Protein AF-A0A2G5IFD0-F1 (afdb_monomer)

Structure (mmCIF, N/CA/C/O backbone):
data_AF-A0A2G5IFD0-F1
#
_entry.id   AF-A0A2G5IFD0-F1
#
loop_
_atom_site.group_PDB
_atom_site.id
_atom_site.type_symbol
_atom_site.label_atom_id
_atom_site.label_alt_id
_atom_site.label_comp_id
_atom_site.label_asym_id
_atom_site.label_entity_id
_atom_site.label_seq_id
_atom_site.pdbx_PDB_ins_code
_atom_site.Cartn_x
_atom_site.Cartn_y
_atom_site.Cartn_z
_atom_site.occupancy
_atom_site.B_iso_or_equiv
_atom_site.auth_seq_id
_atom_site.auth_comp_id
_atom_site.auth_asym_id
_atom_site.auth_atom_id
_atom_site.pdbx_PDB_model_num
ATOM 1 N N . MET A 1 1 ? 52.307 31.945 -34.737 1.00 44.75 1 MET A N 1
ATOM 2 C CA . MET A 1 1 ? 51.575 32.595 -33.633 1.00 44.75 1 MET A CA 1
ATOM 3 C C . MET A 1 1 ? 50.600 31.569 -33.098 1.00 44.75 1 MET A C 1
ATOM 5 O O . MET A 1 1 ? 49.474 31.488 -33.565 1.00 44.75 1 MET A O 1
ATOM 9 N N . GLY A 1 2 ? 51.110 30.696 -32.242 1.00 47.62 2 GLY A N 1
ATOM 10 C CA . GLY A 1 2 ? 50.348 29.726 -31.471 1.00 47.62 2 GLY A CA 1
ATOM 11 C C . GLY A 1 2 ? 51.017 29.734 -30.109 1.00 47.62 2 GLY A C 1
ATOM 12 O O . GLY A 1 2 ? 52.200 29.414 -30.037 1.00 47.62 2 GLY A O 1
ATOM 13 N N . ASP A 1 3 ? 50.312 30.253 -29.111 1.00 52.91 3 ASP A N 1
ATOM 14 C CA . ASP A 1 3 ? 50.765 30.248 -27.726 1.00 52.91 3 ASP A CA 1
ATOM 15 C C . ASP A 1 3 ? 50.363 28.906 -27.113 1.00 52.91 3 ASP A C 1
ATOM 17 O O . ASP A 1 3 ? 49.179 28.638 -26.899 1.00 52.91 3 ASP A O 1
ATOM 21 N N . ASP A 1 4 ? 51.369 28.068 -26.875 1.00 53.59 4 ASP A N 1
ATOM 22 C CA . ASP A 1 4 ? 51.310 26.922 -25.974 1.00 53.59 4 ASP A CA 1
ATOM 23 C C . ASP A 1 4 ? 51.312 27.450 -24.532 1.00 53.59 4 ASP A C 1
ATOM 25 O O . ASP A 1 4 ? 52.32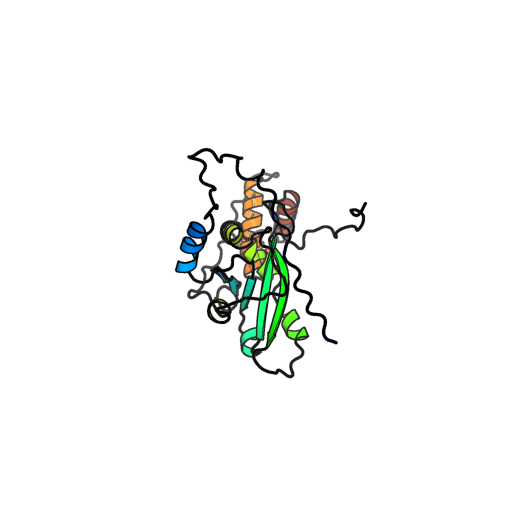0 27.967 -24.048 1.00 53.59 4 ASP A O 1
ATOM 29 N N . ASN A 1 5 ? 50.177 27.331 -23.842 1.00 54.72 5 ASN A N 1
ATOM 30 C CA . ASN A 1 5 ? 50.082 27.574 -22.404 1.00 54.72 5 ASN A CA 1
ATOM 31 C C . ASN A 1 5 ? 50.263 26.241 -21.660 1.00 54.72 5 ASN A C 1
ATOM 33 O O . ASN A 1 5 ? 49.296 25.552 -21.338 1.00 54.72 5 ASN A O 1
ATOM 37 N N . ASP A 1 6 ? 51.523 25.890 -21.398 1.00 57.84 6 ASP A N 1
ATOM 38 C CA . ASP A 1 6 ? 51.925 24.856 -20.438 1.00 57.84 6 ASP A CA 1
ATOM 39 C C . ASP A 1 6 ? 51.808 25.426 -19.011 1.00 57.84 6 ASP A C 1
ATOM 41 O O . ASP A 1 6 ? 52.764 25.943 -18.423 1.00 57.84 6 ASP A O 1
ATOM 45 N N . GLU A 1 7 ? 50.605 25.371 -18.436 1.00 55.78 7 GLU A N 1
ATOM 46 C CA . GLU A 1 7 ? 50.385 25.727 -17.033 1.00 55.78 7 GLU A CA 1
ATOM 47 C C . GLU A 1 7 ? 50.811 24.559 -16.128 1.00 55.78 7 GLU A C 1
ATOM 49 O O . GLU A 1 7 ? 50.073 23.610 -15.859 1.00 55.78 7 GLU A O 1
ATOM 54 N N . LYS A 1 8 ? 52.063 24.620 -15.669 1.00 59.94 8 LYS A N 1
ATOM 55 C CA . LYS A 1 8 ? 52.617 23.711 -14.662 1.00 59.94 8 LYS A CA 1
ATOM 56 C C . LYS A 1 8 ? 51.876 23.917 -13.326 1.00 59.94 8 LYS A C 1
ATOM 58 O O . LYS A 1 8 ? 51.871 25.044 -12.827 1.00 59.94 8 LYS A O 1
ATOM 63 N N . PRO A 1 9 ? 51.290 22.873 -12.708 1.00 57.44 9 PRO A N 1
ATOM 64 C CA . PRO A 1 9 ? 50.582 23.026 -11.441 1.00 57.44 9 PRO A CA 1
ATOM 65 C C . PRO A 1 9 ? 51.540 23.479 -10.323 1.00 57.44 9 PRO A C 1
ATOM 67 O O . PRO A 1 9 ? 52.720 23.103 -10.333 1.00 57.44 9 PRO A O 1
ATOM 70 N N . PRO A 1 10 ? 51.060 24.287 -9.359 1.00 52.31 10 PRO A N 1
ATOM 71 C CA . PRO A 1 10 ? 51.890 24.798 -8.279 1.00 52.31 10 PRO A CA 1
ATOM 72 C C . PRO A 1 10 ? 52.394 23.654 -7.395 1.00 52.31 10 PRO A C 1
ATOM 74 O O . PRO A 1 10 ? 51.651 22.739 -7.040 1.00 52.31 10 PRO A O 1
ATOM 77 N N . ALA A 1 11 ? 53.677 23.722 -7.043 1.00 56.59 11 ALA A N 1
ATOM 78 C CA . ALA A 1 11 ? 54.302 22.795 -6.114 1.00 56.59 11 ALA A CA 1
ATOM 79 C C . ALA A 1 11 ? 53.631 22.902 -4.737 1.00 56.59 11 ALA A C 1
ATOM 81 O O . ALA A 1 11 ? 53.513 23.992 -4.175 1.00 56.59 11 ALA A O 1
ATOM 82 N N . ILE A 1 12 ? 53.198 21.758 -4.212 1.00 49.28 12 ILE A N 1
ATOM 83 C CA . ILE A 1 12 ? 52.672 21.627 -2.854 1.00 49.28 12 ILE A CA 1
ATOM 84 C C . ILE A 1 12 ? 53.824 21.935 -1.876 1.00 49.28 12 ILE A C 1
ATOM 86 O O . ILE A 1 12 ? 54.911 21.378 -2.044 1.00 49.28 12 ILE A O 1
ATOM 90 N N . PRO A 1 13 ? 53.639 22.827 -0.887 1.00 46.25 13 PRO A N 1
ATOM 91 C CA . PRO A 1 13 ? 54.675 23.125 0.096 1.00 46.25 13 PRO A CA 1
ATOM 92 C C . PRO A 1 13 ? 54.990 21.887 0.949 1.00 46.25 13 PRO A C 1
ATOM 94 O O . PRO A 1 13 ? 54.091 21.251 1.495 1.00 46.25 13 PRO A O 1
ATOM 97 N N . ALA A 1 14 ? 56.282 21.580 1.083 1.00 50.50 14 ALA A N 1
ATOM 98 C CA . ALA A 1 14 ? 56.842 20.403 1.758 1.00 50.50 14 ALA A CA 1
ATOM 99 C C . ALA A 1 14 ? 56.689 20.389 3.300 1.00 50.50 14 ALA A C 1
ATOM 101 O O . ALA A 1 14 ? 57.393 19.657 3.982 1.00 50.50 14 ALA A O 1
ATOM 102 N N . GLU A 1 15 ? 55.778 21.184 3.868 1.00 46.56 15 GLU A N 1
ATOM 103 C CA . GLU A 1 15 ? 55.558 21.290 5.324 1.00 46.56 15 GLU A CA 1
ATOM 104 C C . GLU A 1 15 ? 54.225 20.667 5.788 1.00 46.56 15 GLU A C 1
ATOM 106 O O . GLU A 1 15 ? 53.788 20.882 6.915 1.00 46.56 15 GLU A O 1
ATOM 111 N N . LEU A 1 16 ? 53.577 19.861 4.939 1.00 42.56 16 LEU A N 1
ATOM 112 C CA . LEU A 1 16 ? 52.370 19.087 5.279 1.00 42.56 16 LEU A CA 1
ATOM 113 C C . LEU A 1 16 ? 52.606 17.564 5.338 1.00 42.56 16 LEU A C 1
ATOM 115 O O . LEU A 1 16 ? 51.645 16.811 5.471 1.00 42.56 16 LEU A O 1
ATOM 119 N N . GLU A 1 17 ? 53.863 17.106 5.275 1.00 42.84 17 GLU A N 1
ATOM 120 C CA . GLU A 1 17 ? 54.221 15.674 5.306 1.00 42.84 17 GLU A CA 1
ATOM 121 C C . GLU A 1 17 ? 54.422 15.084 6.717 1.00 42.84 17 GLU A C 1
ATOM 123 O O . GLU A 1 17 ? 54.507 13.868 6.844 1.00 42.84 17 GLU A O 1
ATOM 128 N N . ASP A 1 18 ? 54.401 15.893 7.784 1.00 43.03 18 ASP A N 1
ATOM 129 C CA . ASP A 1 18 ? 54.743 15.439 9.149 1.00 43.03 18 ASP A CA 1
ATOM 130 C C . ASP A 1 18 ? 53.569 15.389 10.147 1.00 43.03 18 ASP A C 1
ATOM 132 O O . ASP A 1 18 ? 53.758 15.333 11.365 1.00 43.03 18 ASP A O 1
ATOM 136 N N . LEU A 1 19 ? 52.323 15.325 9.665 1.00 40.84 19 LEU A N 1
ATOM 137 C CA . LEU A 1 19 ? 51.226 14.828 10.502 1.00 40.84 19 LEU A CA 1
ATOM 138 C C . LEU A 1 19 ? 51.244 13.300 10.480 1.00 40.84 19 LEU A C 1
ATOM 140 O O . LEU A 1 19 ? 50.523 12.655 9.721 1.00 40.84 19 LEU A O 1
ATOM 144 N N . ALA A 1 20 ? 52.097 12.737 11.337 1.00 40.78 20 ALA A N 1
ATOM 145 C CA . ALA A 1 20 ? 52.144 11.315 11.629 1.00 40.78 20 ALA A CA 1
ATOM 146 C C . ALA A 1 20 ? 50.743 10.810 12.011 1.00 40.78 20 ALA A C 1
ATOM 148 O O . ALA A 1 20 ? 50.233 11.070 13.105 1.00 40.78 20 ALA A O 1
ATOM 149 N N . VAL A 1 21 ? 50.121 10.075 11.090 1.00 46.19 21 VAL A N 1
ATOM 150 C CA . VAL A 1 21 ? 48.988 9.206 11.400 1.00 46.19 21 VAL A CA 1
ATOM 151 C C . VAL A 1 21 ? 49.533 8.133 12.344 1.00 46.19 21 VAL A C 1
ATOM 153 O O . VAL A 1 21 ? 50.515 7.478 11.989 1.00 46.19 21 VAL A O 1
ATOM 156 N N . PRO A 1 22 ? 48.974 7.958 13.552 1.00 39.53 22 PRO A N 1
ATOM 157 C CA . PRO A 1 22 ? 49.479 6.952 14.472 1.00 39.53 22 PRO A CA 1
ATOM 158 C C . PRO A 1 22 ? 49.392 5.568 13.818 1.00 39.53 22 PRO A C 1
ATOM 160 O O . PRO A 1 22 ? 48.329 5.173 13.332 1.00 39.53 22 PRO A O 1
ATOM 163 N N . GLU A 1 23 ? 50.509 4.833 1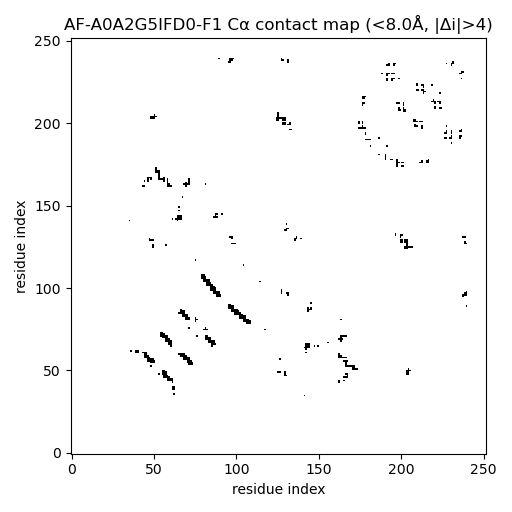3.796 1.00 41.50 23 GLU A N 1
ATOM 164 C CA . GLU A 1 23 ? 50.525 3.426 13.387 1.00 41.50 23 GLU A CA 1
ATOM 165 C C . GLU A 1 23 ? 49.512 2.657 14.249 1.00 41.50 23 GLU A C 1
ATOM 167 O O . GLU A 1 23 ? 49.630 2.593 15.473 1.00 41.50 23 GLU A O 1
ATOM 172 N N . GLY A 1 24 ? 48.467 2.136 13.602 1.00 39.91 24 GLY A N 1
ATOM 173 C CA . GLY A 1 24 ? 47.303 1.522 14.251 1.00 39.91 24 GLY A CA 1
ATOM 174 C C . GLY A 1 24 ? 45.971 2.227 13.974 1.00 39.91 24 GLY A C 1
ATOM 175 O O . GLY A 1 24 ? 44.923 1.689 14.323 1.00 39.91 24 GLY A O 1
ATOM 176 N N . PHE A 1 25 ? 45.978 3.389 13.316 1.00 33.94 25 PHE A N 1
ATOM 177 C CA . PHE A 1 25 ? 44.760 4.012 12.801 1.00 33.94 25 PHE A CA 1
ATOM 178 C C . PHE A 1 25 ? 44.486 3.509 11.380 1.00 33.94 25 PHE A C 1
ATOM 180 O O . PHE A 1 25 ? 44.894 4.114 10.388 1.00 33.94 25 PHE A O 1
ATOM 187 N N . GLU A 1 26 ? 43.797 2.370 11.270 1.00 33.34 26 GLU A N 1
ATOM 188 C CA . GLU A 1 26 ? 43.142 2.021 10.014 1.00 33.34 26 GLU A CA 1
ATOM 189 C C . GLU A 1 26 ? 42.146 3.139 9.689 1.00 33.34 26 GLU A C 1
ATOM 191 O O . GLU A 1 26 ? 41.162 3.349 10.403 1.00 33.34 26 GLU A O 1
ATOM 196 N N . LEU A 1 27 ? 42.392 3.867 8.596 1.00 36.75 27 LEU A N 1
ATOM 197 C CA . LEU A 1 27 ? 41.333 4.563 7.877 1.00 36.75 27 LEU A CA 1
ATOM 198 C C . LEU A 1 27 ? 40.376 3.469 7.408 1.00 36.75 27 LEU A C 1
ATOM 200 O O . LEU A 1 27 ? 40.520 2.903 6.325 1.00 36.75 27 LEU A O 1
ATOM 204 N N . GLY A 1 28 ? 39.437 3.124 8.286 1.00 33.03 28 GLY A N 1
ATOM 205 C CA . GLY A 1 28 ? 38.313 2.272 7.981 1.00 33.03 28 GLY A CA 1
ATOM 206 C C . GLY A 1 28 ? 37.502 2.976 6.911 1.00 33.03 28 GLY A C 1
ATOM 207 O O . GLY A 1 28 ? 36.563 3.712 7.208 1.00 33.03 28 GLY A O 1
ATOM 208 N N . VAL A 1 29 ? 37.875 2.752 5.652 1.00 34.44 29 VAL A N 1
ATOM 209 C CA . VAL A 1 29 ? 36.935 2.749 4.544 1.00 34.44 29 VAL A CA 1
ATOM 210 C C . VAL A 1 29 ? 35.857 1.779 4.996 1.00 34.44 29 VAL A C 1
ATOM 212 O O . VAL A 1 29 ? 36.050 0.565 4.964 1.00 34.44 29 VAL A O 1
ATOM 215 N N . TYR A 1 30 ? 34.778 2.323 5.555 1.00 32.88 30 TYR A N 1
ATOM 216 C CA . TYR A 1 30 ? 33.633 1.564 6.023 1.00 32.88 30 TYR A CA 1
ATOM 217 C C . TYR A 1 30 ? 33.066 0.819 4.807 1.00 32.88 30 TYR A C 1
ATOM 219 O O . TYR A 1 30 ? 32.220 1.332 4.078 1.00 32.88 30 TYR A O 1
ATOM 227 N N . ARG A 1 31 ? 33.542 -0.408 4.575 1.00 38.44 31 ARG A N 1
ATOM 228 C CA . ARG A 1 31 ? 32.912 -1.420 3.720 1.00 38.44 31 ARG A CA 1
ATOM 229 C C . ARG A 1 31 ? 31.650 -1.920 4.430 1.00 38.44 31 ARG A C 1
ATOM 231 O O . ARG A 1 31 ? 31.546 -3.079 4.810 1.00 38.44 31 ARG A O 1
ATOM 238 N N . ALA A 1 32 ? 30.700 -1.019 4.678 1.00 38.84 32 ALA A N 1
ATOM 239 C CA . ALA A 1 32 ? 29.350 -1.389 5.105 1.00 38.84 32 ALA A CA 1
ATOM 240 C C . ALA A 1 32 ? 28.516 -1.934 3.929 1.00 38.84 32 ALA A C 1
ATOM 242 O O . ALA A 1 32 ? 27.487 -2.565 4.151 1.00 38.84 32 ALA A O 1
ATOM 243 N N . THR A 1 33 ? 28.980 -1.739 2.691 1.00 46.47 33 THR A N 1
ATOM 244 C CA . THR A 1 33 ? 28.337 -2.226 1.465 1.00 46.47 33 THR A CA 1
ATOM 245 C C . THR A 1 33 ? 28.586 -3.719 1.237 1.00 46.47 33 THR A C 1
ATOM 247 O O . THR A 1 33 ? 27.645 -4.443 0.942 1.00 46.47 33 THR A O 1
ATOM 250 N N . ASP A 1 34 ? 29.784 -4.243 1.534 1.00 46.47 34 ASP A N 1
ATOM 251 C CA . ASP A 1 34 ? 30.143 -5.644 1.229 1.00 46.47 34 ASP A CA 1
ATOM 252 C C . ASP A 1 34 ? 29.233 -6.696 1.914 1.00 46.47 34 ASP A C 1
ATOM 254 O O . ASP A 1 34 ? 29.074 -7.805 1.406 1.00 46.47 34 ASP A O 1
ATOM 258 N N . SER A 1 35 ? 28.603 -6.364 3.049 1.00 55.12 35 SER A N 1
ATOM 259 C CA . SER A 1 35 ? 27.696 -7.267 3.785 1.00 55.12 35 SER A CA 1
ATOM 260 C C . SER A 1 35 ? 26.245 -7.214 3.283 1.00 55.12 35 SER A C 1
ATOM 262 O O . SER A 1 35 ? 25.583 -8.249 3.157 1.00 55.12 35 SER A O 1
ATOM 264 N N . ILE A 1 36 ? 25.742 -6.015 2.968 1.00 52.31 36 ILE A N 1
ATOM 265 C CA . ILE A 1 36 ? 24.368 -5.814 2.482 1.00 52.31 36 ILE A CA 1
ATOM 266 C C . ILE A 1 36 ? 24.269 -6.237 1.010 1.00 52.31 36 ILE A C 1
ATOM 268 O O . ILE A 1 36 ? 23.331 -6.953 0.645 1.00 52.31 36 ILE A O 1
ATOM 272 N N . ASP A 1 37 ? 25.279 -5.901 0.206 1.00 54.56 37 ASP A N 1
ATOM 273 C CA . ASP A 1 37 ? 25.377 -6.274 -1.206 1.00 54.56 37 ASP A CA 1
ATOM 274 C C . ASP A 1 37 ? 25.400 -7.800 -1.352 1.00 54.56 37 ASP A C 1
ATOM 276 O O . ASP A 1 37 ? 24.645 -8.359 -2.144 1.00 54.56 37 ASP A O 1
ATOM 280 N N . ALA A 1 38 ? 26.175 -8.510 -0.521 1.00 56.31 38 ALA A N 1
ATOM 281 C CA . ALA A 1 38 ? 26.236 -9.973 -0.550 1.00 56.31 38 ALA A CA 1
ATOM 282 C C . ALA A 1 38 ? 24.920 -10.644 -0.110 1.00 56.31 38 ALA A C 1
ATOM 284 O O . ALA A 1 38 ? 24.508 -11.650 -0.697 1.00 56.31 38 ALA A O 1
ATOM 285 N N . LYS A 1 39 ? 24.233 -10.088 0.901 1.00 65.56 39 LYS A N 1
ATOM 286 C CA . LYS A 1 39 ? 22.950 -10.608 1.410 1.00 65.56 39 LYS A CA 1
ATOM 287 C C . LYS A 1 39 ? 21.851 -10.573 0.346 1.00 65.56 39 LYS A C 1
ATOM 289 O O . LYS A 1 39 ? 21.014 -11.479 0.320 1.00 65.56 39 LYS A O 1
ATOM 294 N N . TRP A 1 40 ? 21.839 -9.546 -0.505 1.00 64.62 40 TRP A N 1
ATOM 295 C CA . TRP A 1 40 ? 20.762 -9.320 -1.473 1.00 64.62 40 TRP A CA 1
ATOM 296 C C . TRP A 1 40 ? 21.120 -9.695 -2.911 1.00 64.62 40 TRP A C 1
ATOM 298 O O . TRP A 1 40 ? 20.243 -10.188 -3.619 1.00 64.62 40 TRP A O 1
ATOM 308 N N . ALA A 1 41 ? 22.388 -9.603 -3.326 1.00 58.25 41 ALA A N 1
ATOM 309 C CA . ALA A 1 41 ? 22.817 -10.016 -4.667 1.00 58.25 41 ALA A CA 1
ATOM 310 C C . ALA A 1 41 ? 22.500 -11.494 -4.965 1.00 58.25 41 ALA A C 1
ATOM 312 O O . ALA A 1 41 ? 22.186 -11.839 -6.101 1.00 58.25 41 ALA A O 1
ATOM 313 N N . ALA A 1 42 ? 22.511 -12.360 -3.944 1.00 61.03 42 ALA A N 1
ATOM 314 C CA . ALA A 1 42 ? 22.145 -13.772 -4.075 1.00 61.03 42 ALA A CA 1
ATOM 315 C C . ALA A 1 42 ? 20.625 -14.038 -4.095 1.00 61.03 42 ALA A C 1
ATOM 317 O O . ALA A 1 42 ? 20.205 -15.146 -4.422 1.00 61.03 42 ALA A O 1
ATOM 318 N N . ARG A 1 43 ? 19.791 -13.060 -3.713 1.00 66.69 43 ARG A N 1
ATOM 319 C CA . ARG A 1 43 ? 18.340 -13.238 -3.502 1.00 66.69 43 ARG A CA 1
ATOM 320 C C . ARG A 1 43 ? 17.477 -12.796 -4.681 1.00 66.69 43 ARG A C 1
ATOM 322 O O . ARG A 1 43 ? 16.266 -12.991 -4.635 1.00 66.69 43 ARG A O 1
ATOM 329 N N . GLY A 1 44 ? 18.089 -12.249 -5.728 1.00 77.06 44 GLY A N 1
ATOM 330 C CA . GLY A 1 44 ? 17.358 -11.704 -6.863 1.00 77.06 44 GLY A CA 1
ATOM 331 C C . GLY A 1 44 ? 16.591 -10.420 -6.507 1.00 77.06 44 GLY A C 1
ATOM 332 O O . GLY A 1 44 ? 16.865 -9.783 -5.482 1.00 77.06 44 GLY A O 1
ATOM 333 N N . PRO A 1 45 ? 15.664 -9.996 -7.376 1.00 85.25 45 PRO A N 1
ATOM 334 C CA . PRO A 1 45 ? 14.871 -8.795 -7.161 1.00 85.25 45 PRO A CA 1
ATOM 335 C C . PRO A 1 45 ? 13.857 -8.991 -6.036 1.00 85.25 45 PRO A C 1
ATOM 337 O O . PRO A 1 45 ? 13.309 -10.078 -5.839 1.00 85.25 45 PRO A O 1
ATOM 340 N N . TYR A 1 46 ? 13.581 -7.915 -5.303 1.00 91.25 46 TYR A N 1
ATOM 341 C CA . TYR A 1 46 ? 12.562 -7.930 -4.262 1.00 91.25 46 TYR A CA 1
ATOM 342 C C . TYR A 1 46 ? 11.205 -7.580 -4.873 1.00 91.25 46 TYR A C 1
ATOM 344 O O . TYR A 1 46 ? 10.959 -6.434 -5.249 1.00 91.25 46 TYR A O 1
ATOM 352 N N . VAL A 1 47 ? 10.333 -8.581 -4.990 1.00 93.62 47 VAL A N 1
ATOM 353 C CA . VAL A 1 47 ? 9.026 -8.444 -5.640 1.00 93.62 47 VAL A CA 1
ATOM 354 C C . VAL A 1 47 ? 7.926 -8.312 -4.595 1.00 93.62 47 VAL A C 1
ATOM 356 O O . VAL A 1 47 ? 7.760 -9.161 -3.719 1.00 93.62 47 VAL A O 1
ATOM 359 N N . ILE A 1 48 ? 7.146 -7.246 -4.721 1.00 94.56 48 ILE A N 1
ATOM 360 C CA . ILE A 1 48 ? 5.987 -6.950 -3.897 1.00 94.56 48 ILE A CA 1
ATOM 361 C C . ILE A 1 48 ? 4.719 -7.148 -4.731 1.00 94.56 48 ILE A C 1
ATOM 363 O O . ILE A 1 48 ? 4.476 -6.394 -5.669 1.00 94.56 48 ILE A O 1
ATOM 367 N N . PRO A 1 49 ? 3.869 -8.117 -4.396 1.00 94.75 49 PRO A N 1
ATOM 368 C CA . PRO A 1 49 ? 2.608 -8.313 -5.094 1.00 94.75 49 PRO A CA 1
ATOM 369 C C . PRO A 1 49 ? 1.551 -7.271 -4.719 1.00 94.75 49 PRO A C 1
ATOM 371 O O . PRO A 1 49 ? 1.457 -6.856 -3.558 1.00 94.75 49 PRO A O 1
ATOM 374 N N . LEU A 1 50 ? 0.725 -6.920 -5.706 1.00 95.38 50 LEU A N 1
ATOM 375 C CA . LEU A 1 50 ? -0.432 -6.018 -5.601 1.00 95.38 50 LEU A CA 1
ATOM 376 C C . LEU A 1 50 ? -1.769 -6.716 -5.915 1.00 95.38 50 LEU A C 1
ATOM 378 O O . LEU A 1 50 ? -2.829 -6.092 -5.928 1.00 95.38 50 LEU A O 1
ATOM 382 N N . SER A 1 51 ? -1.714 -8.017 -6.192 1.00 93.94 51 SER A N 1
ATOM 383 C CA . SER A 1 51 ? -2.847 -8.877 -6.538 1.00 93.94 51 SER A CA 1
ATOM 384 C C . SER A 1 51 ? -2.592 -10.290 -6.010 1.00 93.94 51 SER A C 1
ATOM 386 O O . SER A 1 51 ? -1.441 -10.719 -5.904 1.00 93.94 51 SER A O 1
ATOM 388 N N . LEU A 1 52 ? -3.658 -11.017 -5.665 1.00 92.06 52 LEU A N 1
ATOM 389 C CA . LEU A 1 52 ? -3.552 -12.385 -5.133 1.00 92.06 52 LEU A CA 1
ATOM 390 C C . LEU A 1 52 ? -3.073 -13.395 -6.185 1.00 92.06 52 LEU A C 1
ATOM 392 O O . LEU A 1 52 ? -2.376 -14.354 -5.858 1.00 92.06 52 LEU A O 1
ATOM 396 N N . ASP A 1 53 ? -3.415 -13.161 -7.452 1.00 92.25 53 ASP A N 1
ATOM 397 C CA . ASP A 1 53 ? -3.012 -14.003 -8.580 1.00 92.25 53 ASP A CA 1
ATOM 398 C C . ASP A 1 53 ? -1.593 -13.700 -9.093 1.00 92.25 53 ASP A C 1
ATOM 400 O O . ASP A 1 53 ? -1.130 -14.349 -10.032 1.00 92.25 53 ASP A O 1
ATOM 404 N N . GLY A 1 54 ? -0.907 -12.724 -8.486 1.00 91.38 54 GLY A N 1
ATOM 405 C CA . GLY A 1 54 ? 0.454 -12.327 -8.837 1.00 91.38 54 GLY A CA 1
ATOM 406 C C . GLY A 1 54 ? 0.578 -11.656 -10.205 1.00 91.38 54 GLY A C 1
ATOM 407 O O . GLY A 1 54 ? 1.698 -11.479 -10.690 1.00 91.38 54 GLY A O 1
ATOM 408 N N . ARG A 1 55 ? -0.535 -11.279 -10.852 1.00 93.44 55 ARG A N 1
ATOM 409 C CA . ARG A 1 55 ? -0.490 -10.621 -12.168 1.00 93.44 55 ARG A CA 1
ATOM 410 C C . ARG A 1 55 ? -0.059 -9.169 -12.116 1.00 93.44 55 ARG A C 1
ATOM 412 O O . ARG A 1 55 ? 0.295 -8.586 -13.135 1.00 93.44 55 ARG A O 1
ATOM 419 N N . GLU A 1 56 ? -0.094 -8.610 -10.923 1.00 95.38 56 GLU A N 1
ATOM 420 C CA . GLU A 1 56 ? 0.274 -7.241 -10.653 1.00 95.38 56 GLU A CA 1
ATOM 421 C C . GLU A 1 56 ? 1.271 -7.180 -9.503 1.00 95.38 56 GLU A C 1
ATOM 423 O O . GLU A 1 56 ? 1.027 -7.732 -8.420 1.00 95.38 56 GLU A O 1
ATOM 428 N N . SER A 1 57 ? 2.396 -6.511 -9.735 1.00 95.88 57 SER A N 1
ATOM 429 C CA . SER A 1 57 ? 3.499 -6.441 -8.782 1.00 95.88 57 SER A CA 1
ATOM 430 C C . SER A 1 57 ? 4.322 -5.164 -8.930 1.00 95.88 57 SER A C 1
ATOM 432 O O . SER A 1 57 ? 4.257 -4.446 -9.928 1.00 95.88 57 SER A O 1
ATOM 434 N N . VAL A 1 58 ? 5.118 -4.893 -7.899 1.00 95.88 58 VAL A N 1
ATOM 435 C CA . VAL A 1 58 ? 6.199 -3.914 -7.890 1.00 95.88 58 VAL A CA 1
ATOM 436 C C . VAL A 1 58 ? 7.499 -4.655 -7.623 1.00 95.88 58 VAL A C 1
ATOM 438 O O . VAL A 1 58 ? 7.649 -5.266 -6.569 1.00 95.88 58 VAL A O 1
ATOM 441 N N . SER A 1 59 ? 8.440 -4.611 -8.555 1.00 94.06 59 SER A N 1
ATOM 442 C CA . SER A 1 59 ? 9.739 -5.275 -8.437 1.00 94.06 59 SER A CA 1
ATOM 443 C C . SER A 1 59 ? 10.849 -4.246 -8.252 1.00 94.06 59 SER A C 1
ATOM 445 O O . SER A 1 59 ? 10.999 -3.351 -9.086 1.00 94.06 59 SER A O 1
ATOM 447 N N . PHE A 1 60 ? 11.598 -4.353 -7.154 1.00 91.69 60 PHE A N 1
ATOM 448 C CA . PHE A 1 60 ? 12.670 -3.429 -6.781 1.00 91.69 60 PHE A CA 1
ATOM 449 C C . PHE A 1 60 ? 14.027 -3.860 -7.334 1.00 91.69 60 PHE A C 1
ATOM 451 O O . PHE A 1 60 ? 14.384 -5.041 -7.298 1.00 91.69 60 PHE A O 1
ATOM 458 N N . GLU A 1 61 ? 14.809 -2.868 -7.757 1.00 86.25 61 GLU A N 1
ATOM 459 C CA . GLU A 1 61 ? 16.217 -3.036 -8.102 1.00 86.25 61 GLU A CA 1
ATOM 460 C C . GLU A 1 61 ? 17.060 -3.132 -6.822 1.00 86.25 61 GLU A C 1
ATOM 462 O O . GLU A 1 61 ? 17.239 -2.153 -6.094 1.00 86.25 61 GLU A O 1
ATOM 467 N N . THR A 1 62 ? 17.573 -4.327 -6.531 1.00 82.06 62 THR A N 1
ATOM 468 C CA . THR A 1 62 ? 18.244 -4.631 -5.258 1.00 82.06 62 THR A CA 1
ATOM 469 C C . THR A 1 62 ? 19.755 -4.414 -5.277 1.00 82.06 62 THR A C 1
ATOM 471 O O . THR A 1 62 ? 20.352 -4.383 -4.206 1.00 82.06 62 THR A O 1
ATOM 474 N N . ARG A 1 63 ? 20.394 -4.244 -6.444 1.00 75.94 63 ARG A N 1
ATOM 475 C CA . ARG A 1 63 ? 21.862 -4.114 -6.552 1.00 75.94 63 ARG A CA 1
ATOM 476 C C . ARG A 1 63 ? 22.345 -2.678 -6.372 1.00 75.94 63 ARG A C 1
ATOM 478 O O . ARG A 1 63 ? 23.494 -2.467 -6.009 1.00 75.94 63 ARG A O 1
ATOM 485 N N . GLN A 1 64 ? 21.495 -1.692 -6.666 1.00 73.69 64 GLN A N 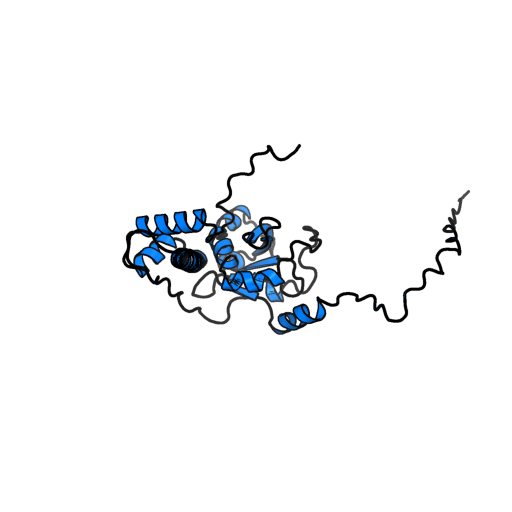1
ATOM 486 C CA . GLN A 1 64 ? 21.876 -0.272 -6.645 1.00 73.69 64 GLN A CA 1
ATOM 487 C C . GLN A 1 64 ? 21.364 0.493 -5.419 1.00 73.69 64 GLN A C 1
ATOM 489 O O . GLN A 1 64 ? 21.723 1.658 -5.272 1.00 73.69 64 GLN A O 1
ATOM 494 N N . PHE A 1 65 ? 20.521 -0.124 -4.576 1.00 75.62 65 PHE A N 1
ATOM 495 C CA . PHE A 1 65 ? 19.942 0.489 -3.362 1.00 75.62 65 PHE A CA 1
ATOM 496 C C . PHE A 1 65 ? 19.390 1.903 -3.608 1.00 75.62 65 PHE A C 1
ATOM 498 O O . PHE A 1 65 ? 19.533 2.822 -2.806 1.00 75.62 65 PHE A O 1
ATOM 505 N N . SER A 1 66 ? 18.793 2.085 -4.784 1.00 80.25 66 SER A N 1
ATOM 506 C CA . SER A 1 66 ? 18.462 3.395 -5.332 1.00 80.25 66 SER A CA 1
ATOM 507 C C . SER A 1 66 ? 17.009 3.787 -5.107 1.00 80.25 66 SER A C 1
ATOM 509 O O . SER A 1 66 ? 16.632 4.886 -5.487 1.00 80.25 66 SER A O 1
ATOM 511 N N . GLY A 1 67 ? 16.183 2.898 -4.548 1.00 89.06 67 GLY A N 1
ATOM 512 C CA . GLY A 1 67 ? 14.732 3.068 -4.471 1.00 89.06 67 GLY A CA 1
ATOM 513 C C . GLY A 1 67 ? 13.993 2.894 -5.804 1.00 89.06 67 GLY A C 1
ATOM 514 O O . GLY A 1 67 ? 12.775 3.071 -5.843 1.00 89.06 67 GLY A O 1
ATOM 515 N N . TRP A 1 68 ? 14.679 2.543 -6.899 1.00 91.00 68 TRP A N 1
ATOM 516 C CA . TRP A 1 68 ? 14.011 2.236 -8.164 1.00 91.00 68 TRP A CA 1
ATOM 517 C C . TRP A 1 68 ? 13.272 0.900 -8.100 1.00 91.00 68 TRP A C 1
ATOM 519 O O . TRP A 1 68 ? 13.781 -0.116 -7.627 1.00 91.00 68 TRP A O 1
ATOM 529 N N . ALA A 1 69 ? 12.062 0.921 -8.634 1.00 93.75 69 ALA A N 1
ATOM 530 C CA . ALA A 1 69 ? 11.202 -0.221 -8.810 1.00 93.75 69 ALA A CA 1
ATOM 531 C C . ALA A 1 69 ? 10.470 -0.134 -10.151 1.00 93.75 69 ALA A C 1
ATOM 533 O O . ALA A 1 69 ? 10.452 0.897 -10.822 1.00 93.75 69 ALA A O 1
ATOM 534 N N . SER A 1 70 ? 9.880 -1.246 -10.551 1.00 94.69 70 SER A N 1
ATOM 535 C CA . SER A 1 70 ? 9.117 -1.400 -11.779 1.00 94.69 70 SER A CA 1
ATOM 536 C C . SER A 1 70 ? 7.748 -1.895 -11.389 1.00 94.69 70 SER A C 1
ATOM 538 O O . SER A 1 70 ? 7.622 -2.763 -10.529 1.00 94.69 70 SER A O 1
ATOM 540 N N . TYR A 1 71 ? 6.723 -1.315 -11.983 1.00 96.19 71 TYR A N 1
ATOM 541 C CA . TYR A 1 71 ? 5.369 -1.805 -11.831 1.00 96.19 71 TYR A CA 1
ATOM 542 C C . TYR A 1 71 ? 5.011 -2.649 -13.049 1.00 96.19 71 TYR A C 1
ATOM 544 O O . TYR A 1 71 ? 5.184 -2.219 -14.194 1.00 96.19 71 TYR A O 1
ATOM 552 N N . VAL A 1 72 ? 4.516 -3.849 -12.770 1.00 94.12 72 VAL A N 1
ATOM 553 C CA . VAL A 1 72 ? 4.176 -4.868 -13.757 1.00 94.12 72 VAL A CA 1
ATOM 554 C C . VAL A 1 72 ? 2.685 -5.141 -13.656 1.00 94.12 72 VAL A C 1
ATOM 556 O O . VAL A 1 72 ? 2.178 -5.395 -12.565 1.00 94.12 72 VAL A O 1
ATOM 559 N N . SER A 1 73 ? 1.989 -5.089 -14.791 1.00 95.50 73 SER A N 1
ATOM 560 C CA . SER A 1 73 ? 0.606 -5.547 -14.931 1.00 95.50 73 SER A CA 1
ATOM 561 C C . SER A 1 73 ? 0.345 -6.012 -16.361 1.00 95.50 73 SER A C 1
ATOM 563 O O . SER A 1 73 ? 1.049 -5.609 -17.295 1.00 95.50 73 SER A O 1
ATOM 565 N N . ASP A 1 74 ? -0.702 -6.816 -16.556 1.00 94.12 74 ASP A N 1
ATOM 566 C CA . ASP A 1 74 ? -1.092 -7.285 -17.888 1.00 94.12 74 ASP A CA 1
ATOM 567 C C . ASP A 1 74 ? -1.418 -6.112 -18.842 1.00 94.12 74 ASP A C 1
ATOM 569 O O . ASP 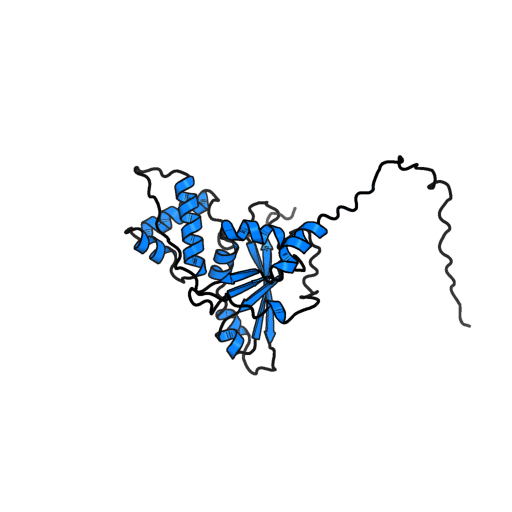A 1 74 ? -1.190 -6.203 -20.046 1.00 94.12 74 ASP A O 1
ATOM 573 N N . GLU A 1 75 ? -1.948 -4.993 -18.337 1.00 92.94 75 GLU A N 1
ATOM 574 C CA . GLU A 1 75 ? -2.243 -3.788 -19.127 1.00 92.94 75 GLU A CA 1
ATOM 575 C C . GLU A 1 75 ? -0.971 -3.142 -19.678 1.00 92.94 75 GLU A C 1
ATOM 577 O O . GLU A 1 75 ? -0.932 -2.793 -20.860 1.00 92.94 75 GLU A O 1
ATOM 582 N N . PHE A 1 76 ? 0.061 -2.994 -18.843 1.00 92.19 76 PHE A N 1
ATOM 583 C CA . PHE A 1 76 ? 1.337 -2.400 -19.248 1.00 92.19 76 PHE A CA 1
ATOM 584 C C . PHE A 1 76 ? 2.112 -3.324 -20.187 1.00 92.19 76 PHE A C 1
ATOM 586 O O . PHE A 1 76 ? 2.655 -2.856 -21.188 1.00 92.19 76 PHE A O 1
ATOM 593 N N . GLU A 1 77 ? 2.072 -4.637 -19.949 1.00 90.62 77 GLU A N 1
ATOM 594 C CA . GLU A 1 77 ? 2.644 -5.624 -20.868 1.00 90.62 77 GLU A CA 1
ATOM 595 C C . GLU A 1 77 ? 1.947 -5.616 -22.233 1.00 90.62 77 GLU A C 1
ATOM 597 O O . GLU A 1 77 ? 2.622 -5.535 -23.262 1.00 90.62 77 GLU A O 1
ATOM 602 N N . ARG A 1 78 ? 0.604 -5.617 -22.268 1.00 90.75 78 ARG A N 1
ATOM 603 C CA . ARG A 1 78 ? -0.165 -5.504 -23.524 1.00 90.75 78 ARG A CA 1
ATOM 604 C C . ARG A 1 78 ? 0.142 -4.206 -24.266 1.00 90.75 78 ARG A C 1
ATOM 606 O O . ARG A 1 78 ? 0.195 -4.206 -25.493 1.00 90.75 78 ARG A O 1
ATOM 613 N N . ALA A 1 79 ? 0.355 -3.116 -23.533 1.00 89.56 79 ALA A N 1
ATOM 614 C CA . ALA A 1 79 ? 0.745 -1.828 -24.097 1.00 89.56 79 ALA A CA 1
ATOM 615 C C . ALA A 1 79 ? 2.243 -1.730 -24.434 1.00 89.56 79 ALA A C 1
ATOM 617 O O . ALA A 1 79 ? 2.685 -0.690 -24.922 1.00 89.56 79 ALA A O 1
ATOM 618 N N . ARG A 1 80 ? 3.024 -2.789 -24.168 1.00 89.94 80 ARG A N 1
ATOM 619 C CA . ARG A 1 80 ? 4.484 -2.843 -24.339 1.00 89.94 80 ARG A CA 1
ATOM 620 C C . ARG A 1 80 ? 5.185 -1.655 -23.685 1.00 89.94 80 ARG A C 1
ATOM 622 O O . ARG A 1 80 ? 6.108 -1.063 -24.248 1.00 89.94 80 ARG A O 1
ATOM 629 N N . ALA A 1 81 ? 4.723 -1.308 -22.492 1.00 90.31 81 ALA A N 1
ATOM 630 C CA . ALA A 1 81 ? 5.221 -0.208 -21.693 1.00 90.31 81 ALA A CA 1
ATOM 631 C C . ALA A 1 81 ? 5.776 -0.721 -20.362 1.00 90.31 81 ALA A C 1
ATOM 633 O O . ALA A 1 81 ? 5.282 -1.688 -19.791 1.00 90.31 81 ALA A O 1
ATOM 634 N N . VAL A 1 82 ? 6.793 -0.033 -19.859 1.00 90.56 82 VAL A N 1
ATOM 635 C CA . VAL A 1 82 ? 7.386 -0.254 -18.544 1.00 90.56 82 VAL A CA 1
ATOM 636 C C . VAL A 1 82 ? 7.169 1.000 -17.720 1.00 90.56 82 VAL A C 1
ATOM 638 O O . VAL A 1 82 ? 7.502 2.109 -18.151 1.00 90.56 82 VAL A O 1
ATOM 641 N N . LEU A 1 83 ? 6.614 0.818 -16.528 1.00 93.94 83 LEU A N 1
ATOM 642 C CA . LEU A 1 83 ? 6.490 1.881 -15.550 1.00 93.94 83 LEU A CA 1
ATOM 643 C C . LEU A 1 83 ? 7.605 1.741 -14.521 1.00 93.94 83 LEU A C 1
ATOM 645 O O . LEU A 1 83 ? 7.601 0.804 -13.727 1.00 93.94 83 LEU A O 1
ATOM 649 N N . LEU A 1 84 ? 8.537 2.686 -14.521 1.00 93.56 84 LEU A N 1
ATOM 650 C CA . LEU A 1 84 ? 9.552 2.795 -13.485 1.00 93.56 84 LEU A CA 1
ATOM 651 C C . LEU A 1 84 ? 9.082 3.778 -12.422 1.00 93.56 84 LEU A C 1
ATOM 653 O O . LEU A 1 84 ? 8.636 4.888 -12.721 1.00 93.56 84 LEU A O 1
ATOM 657 N N . LEU A 1 85 ? 9.215 3.360 -11.177 1.00 94.00 85 LEU A N 1
ATOM 658 C 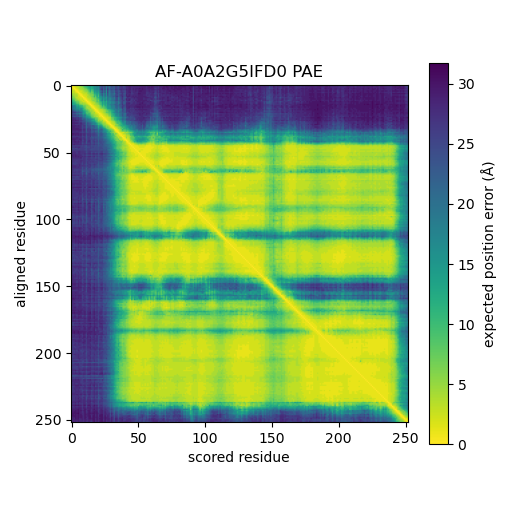CA . LEU A 1 85 ? 8.851 4.104 -9.991 1.00 94.00 85 LEU A CA 1
ATOM 659 C C . LEU A 1 85 ? 10.113 4.325 -9.182 1.00 94.00 85 LEU A C 1
ATOM 661 O O . LEU A 1 85 ? 10.844 3.383 -8.896 1.00 94.00 85 LEU A O 1
ATOM 665 N N . HIS A 1 86 ? 10.348 5.556 -8.776 1.00 92.12 86 HIS A N 1
ATOM 666 C CA . HIS A 1 86 ? 11.346 5.838 -7.768 1.00 92.12 86 HIS A CA 1
ATOM 667 C C . HIS A 1 86 ? 10.635 6.030 -6.430 1.00 92.12 86 HIS A C 1
ATOM 669 O O . HIS A 1 86 ? 9.829 6.953 -6.279 1.00 92.12 86 HIS A O 1
ATOM 675 N N . ILE A 1 87 ? 10.896 5.143 -5.476 1.00 93.19 87 ILE A N 1
ATOM 676 C CA . ILE A 1 87 ? 10.223 5.084 -4.180 1.00 93.19 87 ILE A CA 1
ATOM 677 C C . ILE A 1 87 ? 11.221 5.500 -3.106 1.00 93.19 87 ILE A C 1
ATOM 679 O O . ILE A 1 87 ? 12.283 4.906 -2.951 1.00 93.19 87 ILE A O 1
ATOM 683 N N . GLY A 1 88 ? 10.866 6.546 -2.366 1.00 92.19 88 GLY A N 1
ATOM 684 C CA . GLY A 1 88 ? 11.749 7.203 -1.407 1.00 92.19 88 GLY A CA 1
ATOM 685 C C . GLY A 1 88 ? 11.022 7.580 -0.124 1.00 92.19 88 GLY A C 1
ATOM 686 O O . GLY A 1 88 ? 9.790 7.677 -0.129 1.00 92.19 88 GLY A O 1
ATOM 687 N N . PRO A 1 89 ? 11.745 7.852 0.974 1.00 91.12 89 PRO A N 1
ATOM 688 C CA . PRO A 1 89 ? 11.112 8.320 2.187 1.00 91.12 89 PRO A CA 1
ATOM 689 C C . PRO A 1 89 ? 10.566 9.724 1.942 1.00 91.12 89 PRO A C 1
ATOM 691 O O . PRO A 1 89 ? 11.134 10.545 1.215 1.00 91.12 89 PRO A O 1
ATOM 694 N N . CYS A 1 90 ? 9.409 9.976 2.527 1.00 87.88 90 CYS A N 1
ATOM 695 C CA . CYS A 1 90 ? 8.662 11.217 2.433 1.00 87.88 90 CYS A CA 1
ATOM 696 C C . CYS A 1 90 ? 9.431 12.440 2.965 1.00 87.88 90 CYS A C 1
ATOM 698 O O . CYS A 1 90 ? 9.284 13.548 2.430 1.00 87.88 90 CYS A O 1
ATOM 700 N N . ASP A 1 91 ? 10.241 12.227 3.990 1.00 85.50 91 ASP A N 1
ATOM 701 C CA . ASP A 1 91 ? 11.093 13.183 4.690 1.00 85.50 91 ASP A CA 1
ATOM 702 C C . ASP A 1 91 ? 12.251 12.409 5.347 1.00 85.50 91 ASP A C 1
ATOM 704 O O . ASP A 1 91 ? 12.375 11.199 5.155 1.00 85.50 91 ASP A O 1
ATOM 708 N N . SER A 1 92 ? 13.123 13.095 6.085 1.00 82.62 92 SER A N 1
ATOM 709 C CA . SER A 1 92 ? 14.305 12.480 6.707 1.00 82.62 92 SER A CA 1
ATOM 710 C C . SER A 1 92 ? 14.004 11.719 8.006 1.00 82.62 92 SER A C 1
ATOM 712 O O . SER A 1 92 ? 14.933 11.248 8.663 1.00 82.62 92 SER A O 1
ATOM 714 N N . GLY A 1 93 ? 12.737 11.628 8.423 1.00 83.25 93 GLY A N 1
ATOM 715 C CA . GLY A 1 93 ? 12.351 10.921 9.636 1.00 83.25 93 GLY A CA 1
ATOM 716 C C . GLY A 1 93 ? 12.596 9.410 9.519 1.00 83.25 93 GLY A C 1
ATOM 717 O O . GLY A 1 93 ? 12.330 8.822 8.471 1.00 83.25 93 GLY A O 1
ATOM 718 N N . PRO A 1 94 ? 13.034 8.730 10.595 1.00 79.88 94 PRO A N 1
ATOM 719 C CA . PRO A 1 94 ? 13.289 7.285 10.558 1.00 79.88 94 PRO A CA 1
ATOM 720 C C . PRO A 1 94 ? 12.021 6.468 10.259 1.00 79.88 94 PRO A C 1
ATOM 722 O O . PRO A 1 94 ? 12.090 5.402 9.656 1.00 79.88 94 PRO A O 1
ATOM 725 N N . ASN A 1 95 ? 10.856 7.007 10.627 1.00 83.00 95 ASN A N 1
ATOM 726 C CA . ASN A 1 95 ? 9.544 6.407 10.390 1.00 83.00 95 ASN A CA 1
ATOM 727 C C . ASN A 1 95 ? 8.784 7.093 9.246 1.00 83.00 95 ASN A C 1
ATOM 729 O O . ASN A 1 95 ? 7.568 6.934 9.140 1.00 83.00 95 ASN A O 1
ATOM 733 N N . ALA A 1 96 ? 9.472 7.879 8.408 1.00 88.38 96 ALA A N 1
ATOM 734 C CA . ALA A 1 96 ? 8.839 8.533 7.273 1.00 88.38 96 ALA A CA 1
ATOM 735 C C . ALA A 1 96 ? 8.169 7.477 6.376 1.00 88.38 96 ALA A C 1
ATOM 737 O O . ALA A 1 96 ? 8.796 6.448 6.073 1.00 88.38 96 ALA A O 1
ATOM 738 N N . PRO A 1 97 ? 6.918 7.696 5.935 1.00 91.94 97 PRO A N 1
ATOM 739 C CA . PRO A 1 97 ? 6.297 6.799 4.975 1.00 91.94 97 PRO A CA 1
ATOM 740 C C . PRO A 1 97 ? 7.067 6.837 3.653 1.00 91.94 97 PRO A C 1
ATOM 742 O O . PRO A 1 97 ? 7.609 7.870 3.254 1.00 91.94 97 PRO A O 1
ATOM 745 N N . LEU A 1 98 ? 7.121 5.712 2.955 1.00 93.06 98 LEU A N 1
ATOM 746 C CA . LEU A 1 98 ? 7.638 5.668 1.595 1.00 93.06 98 LEU A CA 1
ATOM 747 C C . LEU A 1 98 ? 6.583 6.220 0.638 1.00 93.06 98 LEU A C 1
ATOM 749 O O . LEU A 1 98 ? 5.402 5.903 0.764 1.00 93.06 98 LEU A O 1
ATOM 753 N N . ALA A 1 99 ? 7.012 7.041 -0.311 1.00 93.38 99 ALA A N 1
ATOM 754 C CA . ALA A 1 99 ? 6.169 7.606 -1.354 1.00 93.38 99 ALA A CA 1
ATOM 755 C C . ALA A 1 99 ? 6.812 7.426 -2.721 1.00 93.38 99 ALA A C 1
ATOM 757 O O . ALA A 1 99 ? 8.038 7.347 -2.848 1.00 93.38 99 ALA A O 1
ATOM 758 N N . ILE A 1 100 ? 5.973 7.442 -3.749 1.00 93.50 100 ILE A N 1
ATOM 759 C CA . ILE A 1 100 ? 6.433 7.515 -5.131 1.00 93.50 100 ILE A CA 1
ATOM 760 C C . ILE A 1 100 ? 6.918 8.949 -5.378 1.00 93.50 100 ILE A C 1
ATOM 762 O O . ILE A 1 100 ? 6.159 9.913 -5.283 1.00 93.50 100 ILE A O 1
ATOM 766 N N . ARG A 1 101 ? 8.218 9.101 -5.632 1.00 90.56 101 ARG A N 1
ATOM 767 C CA . ARG A 1 101 ? 8.903 10.389 -5.816 1.00 90.56 101 ARG A CA 1
ATOM 768 C C . ARG A 1 101 ? 9.058 10.768 -7.278 1.00 90.56 101 ARG A C 1
ATOM 770 O O . ARG A 1 101 ? 8.986 11.944 -7.615 1.00 90.56 101 ARG A O 1
ATOM 777 N N . GLU A 1 102 ? 9.285 9.774 -8.124 1.00 90.44 102 GLU A N 1
ATOM 778 C CA . GLU A 1 102 ? 9.441 9.949 -9.562 1.00 90.44 102 GLU A CA 1
ATOM 779 C C . GLU A 1 102 ? 8.749 8.799 -10.283 1.00 90.44 102 GLU A C 1
ATOM 781 O O . GLU A 1 102 ? 8.703 7.669 -9.791 1.00 90.44 102 GLU A O 1
ATOM 786 N N . VAL A 1 103 ? 8.211 9.105 -11.457 1.00 92.12 103 VAL A N 1
ATOM 787 C CA . VAL A 1 103 ? 7.580 8.136 -12.343 1.00 92.12 103 VAL A CA 1
ATOM 788 C C . VAL A 1 103 ? 8.174 8.322 -13.726 1.00 92.12 103 VAL A C 1
ATOM 790 O O . VAL A 1 103 ? 8.198 9.437 -14.249 1.00 92.12 103 VAL A O 1
ATOM 793 N N . ARG A 1 104 ? 8.614 7.225 -14.338 1.00 90.69 104 ARG A N 1
ATOM 794 C CA . ARG A 1 104 ? 9.013 7.198 -15.744 1.00 90.69 104 ARG A CA 1
ATOM 795 C C . ARG A 1 104 ? 8.194 6.162 -16.472 1.00 90.69 104 ARG A C 1
ATOM 797 O O . ARG A 1 104 ? 8.124 5.010 -16.061 1.00 90.69 104 ARG A O 1
ATOM 804 N N . LEU A 1 105 ? 7.607 6.587 -17.578 1.00 90.12 105 LEU A N 1
ATOM 805 C CA . LEU A 1 105 ? 6.953 5.696 -18.513 1.00 90.12 105 LEU A CA 1
ATOM 806 C C . LEU A 1 105 ? 7.884 5.499 -19.702 1.00 90.12 105 LEU A C 1
ATOM 808 O O . LEU A 1 105 ? 8.247 6.465 -20.373 1.00 90.12 105 LEU A O 1
ATOM 812 N N . MET A 1 106 ? 8.266 4.255 -19.950 1.00 87.25 106 MET A N 1
ATOM 813 C CA . MET A 1 106 ? 9.071 3.869 -21.101 1.00 87.25 106 MET A CA 1
ATOM 814 C C . MET A 1 106 ? 8.238 2.970 -22.001 1.00 87.25 106 MET A C 1
ATOM 816 O O . MET A 1 106 ? 7.657 1.996 -21.537 1.00 87.25 106 MET A O 1
ATOM 820 N N . THR A 1 107 ? 8.182 3.274 -23.291 1.00 85.56 107 THR A N 1
ATOM 821 C CA . THR A 1 107 ? 7.543 2.407 -24.285 1.00 85.56 107 THR A CA 1
ATOM 822 C C . THR A 1 107 ? 8.624 1.603 -24.996 1.00 85.56 107 THR A C 1
ATOM 824 O O . THR A 1 107 ? 9.616 2.170 -25.453 1.00 85.56 107 THR A O 1
ATOM 827 N N . LEU A 1 108 ? 8.460 0.284 -25.074 1.00 81.62 108 LEU A N 1
ATOM 828 C CA . LEU A 1 108 ? 9.431 -0.608 -25.720 1.00 81.62 108 LEU A CA 1
ATOM 829 C C . LEU A 1 108 ? 9.311 -0.590 -27.248 1.00 81.62 108 LEU A C 1
ATOM 831 O O . LEU A 1 108 ? 10.233 -0.999 -27.946 1.00 81.62 108 LEU A O 1
ATOM 835 N N . GLU A 1 109 ? 8.183 -0.103 -27.760 1.00 80.56 109 GLU A N 1
ATOM 836 C CA . GLU A 1 109 ? 7.939 0.133 -29.179 1.00 80.56 109 GLU A CA 1
ATOM 837 C C . GLU A 1 109 ? 7.338 1.531 -29.380 1.00 80.56 109 GLU A C 1
ATOM 839 O O . GLU A 1 109 ? 6.738 2.075 -28.447 1.00 80.56 109 GLU A O 1
ATOM 844 N N . PRO A 1 110 ? 7.479 2.137 -30.573 1.00 73.44 110 PRO A N 1
ATOM 845 C CA . PRO A 1 110 ? 6.733 3.337 -30.925 1.00 73.44 110 PRO A CA 1
ATOM 846 C C . PRO A 1 110 ? 5.237 3.003 -30.910 1.00 73.44 110 PRO A C 1
ATOM 848 O O . PRO A 1 110 ? 4.761 2.233 -31.739 1.00 73.44 110 PRO A O 1
ATOM 851 N N . VAL A 1 111 ? 4.501 3.546 -29.945 1.00 65.62 111 VAL A N 1
ATOM 852 C CA . VAL A 1 111 ? 3.051 3.363 -29.832 1.00 65.62 111 VAL A CA 1
ATOM 853 C C . VAL A 1 111 ? 2.338 4.653 -30.207 1.00 65.62 111 VAL A C 1
ATOM 855 O O . VAL A 1 111 ? 2.617 5.705 -29.638 1.00 65.62 111 VAL A O 1
ATOM 858 N N . ASP A 1 112 ? 1.324 4.543 -31.067 1.00 67.00 112 ASP A N 1
ATOM 859 C CA . ASP A 1 112 ? 0.339 5.604 -31.349 1.00 67.00 112 ASP A CA 1
ATOM 860 C C . ASP A 1 112 ? -0.641 5.829 -30.176 1.00 67.00 112 ASP A C 1
ATOM 862 O O . ASP A 1 112 ? -1.699 6.446 -30.314 1.00 67.00 112 ASP A O 1
ATOM 866 N N . PHE A 1 113 ? -0.325 5.286 -28.999 1.00 64.81 113 PHE A N 1
ATOM 867 C CA . PHE A 1 113 ? -1.193 5.314 -27.838 1.00 64.81 113 PHE A CA 1
ATOM 868 C C . PHE A 1 113 ? -0.894 6.545 -26.973 1.00 64.81 113 PHE A C 1
ATOM 870 O O . PHE A 1 113 ? 0.263 6.789 -26.619 1.00 64.81 113 PHE A O 1
ATOM 877 N N . PRO A 1 114 ? -1.911 7.316 -26.553 1.00 65.81 114 PRO A N 1
ATOM 878 C CA . PRO A 1 114 ? -1.698 8.436 -25.651 1.00 65.81 114 PRO A CA 1
ATOM 879 C C . PRO A 1 114 ? -1.271 7.905 -24.277 1.00 65.81 114 PRO A C 1
ATOM 881 O O . PRO A 1 114 ? -2.098 7.419 -23.502 1.00 65.81 114 PRO A O 1
ATOM 884 N N . GLY A 1 115 ? 0.021 8.032 -23.952 1.00 70.06 115 GLY A N 1
ATOM 885 C CA . GLY A 1 115 ? 0.607 7.569 -22.684 1.00 70.06 115 GLY A CA 1
ATOM 886 C C . GLY A 1 115 ? -0.122 8.070 -21.428 1.00 70.06 115 GLY A C 1
ATOM 887 O O . GLY A 1 115 ? -0.098 7.414 -20.391 1.00 70.06 115 GLY A O 1
ATOM 888 N N . SER A 1 116 ? -0.874 9.170 -21.531 1.00 79.75 116 SER A N 1
ATOM 889 C CA . SER A 1 116 ? -1.733 9.692 -20.462 1.00 79.75 116 SER A CA 1
ATOM 890 C C . SER A 1 116 ? -2.841 8.733 -20.009 1.00 79.75 116 SER A C 1
ATOM 892 O O . SER A 1 116 ? -3.255 8.806 -18.853 1.00 79.75 116 SER A O 1
ATOM 894 N N . SER A 1 117 ? -3.318 7.826 -20.869 1.00 85.94 117 SER A N 1
ATOM 895 C CA . SER A 1 117 ? -4.340 6.844 -20.478 1.00 85.94 117 SER A CA 1
ATOM 896 C C . SER A 1 117 ? -3.753 5.723 -19.618 1.00 85.94 117 SER A C 1
ATOM 898 O O . SER A 1 117 ? -4.400 5.312 -18.659 1.00 85.94 117 SER A O 1
ATOM 900 N N . LEU A 1 118 ? -2.512 5.292 -19.886 1.00 87.94 118 LEU A N 1
ATOM 901 C CA . LEU A 1 118 ? -1.814 4.304 -19.050 1.00 87.94 118 LEU A CA 1
ATOM 902 C C . LEU A 1 118 ? -1.554 4.841 -17.644 1.00 87.94 118 LEU A C 1
ATOM 904 O O . LEU A 1 118 ? -1.714 4.112 -16.672 1.00 87.94 118 LEU A O 1
ATOM 908 N N . LEU A 1 119 ? -1.233 6.133 -17.517 1.00 90.06 119 LEU A N 1
ATOM 909 C CA . LEU A 1 119 ? -0.987 6.745 -16.209 1.00 90.06 119 LEU A CA 1
ATOM 910 C C . LEU A 1 119 ? -2.202 6.683 -15.268 1.00 90.06 119 LEU A C 1
ATOM 912 O O . LEU A 1 119 ? -2.041 6.691 -14.051 1.00 90.06 119 LEU A O 1
ATOM 916 N N . ARG A 1 120 ? -3.421 6.602 -15.816 1.00 91.00 120 ARG A N 1
ATOM 917 C CA . ARG A 1 120 ? -4.660 6.470 -15.029 1.00 91.00 120 ARG A CA 1
ATOM 918 C C . ARG A 1 120 ? -4.898 5.056 -14.509 1.00 91.00 120 ARG A C 1
ATOM 920 O O . ARG A 1 120 ? -5.712 4.887 -13.611 1.00 91.00 120 ARG A O 1
ATOM 927 N N . LEU A 1 121 ? -4.225 4.063 -15.087 1.00 92.12 121 LEU A N 1
ATOM 928 C CA . LEU A 1 121 ? -4.324 2.666 -14.666 1.00 92.12 121 LEU A CA 1
ATOM 929 C C . LEU A 1 121 ? -3.411 2.359 -13.479 1.00 92.12 121 LEU A C 1
ATOM 931 O O . LEU A 1 121 ? -3.500 1.279 -12.909 1.00 92.12 121 LEU A O 1
ATOM 935 N N . ILE A 1 122 ? -2.527 3.289 -13.119 1.00 93.94 122 ILE A N 1
ATOM 936 C CA . ILE A 1 122 ? -1.538 3.060 -12.076 1.00 93.94 122 ILE A CA 1
ATOM 937 C C . ILE A 1 122 ? -2.235 3.075 -10.713 1.00 93.94 122 ILE A C 1
ATOM 939 O O . ILE A 1 122 ? -2.866 4.076 -10.357 1.00 93.94 122 ILE A O 1
ATOM 943 N N . PRO A 1 123 ? -2.109 2.004 -9.915 1.00 95.19 123 PRO A N 1
ATOM 944 C CA . PRO A 1 123 ? -2.779 1.909 -8.629 1.00 95.19 123 PRO A CA 1
ATOM 945 C C . PRO A 1 123 ? -1.959 2.576 -7.521 1.00 95.19 123 PRO A C 1
ATOM 947 O O . PRO A 1 123 ? -1.460 1.904 -6.617 1.00 95.19 123 PRO A O 1
ATOM 950 N N . TRP A 1 124 ? -1.820 3.901 -7.591 1.00 94.31 124 TRP A N 1
ATOM 951 C CA . TRP A 1 124 ? -0.968 4.696 -6.695 1.00 94.31 124 TRP A CA 1
ATOM 952 C C . TRP A 1 124 ? -1.124 4.315 -5.221 1.00 94.31 124 TRP A C 1
ATOM 954 O O . TRP A 1 124 ? -0.152 3.958 -4.561 1.00 94.31 124 TRP A O 1
ATOM 964 N N . GLU A 1 125 ? -2.366 4.305 -4.738 1.00 93.31 125 GLU A N 1
ATOM 965 C CA . GLU A 1 125 ? -2.685 4.023 -3.338 1.00 93.31 125 GLU A CA 1
ATOM 966 C C . GLU A 1 125 ? -2.313 2.593 -2.928 1.00 93.31 125 GLU A C 1
ATOM 968 O O . GLU A 1 125 ? -1.831 2.381 -1.817 1.00 93.31 125 GLU A O 1
ATOM 973 N N . ARG A 1 126 ? -2.476 1.611 -3.829 1.00 94.81 126 ARG A N 1
ATOM 974 C CA . ARG A 1 126 ? -2.118 0.214 -3.541 1.00 94.81 126 ARG A CA 1
ATOM 975 C C . ARG A 1 126 ? -0.613 0.022 -3.500 1.00 94.81 126 ARG A C 1
ATOM 977 O O . ARG A 1 126 ? -0.127 -0.669 -2.612 1.00 94.81 126 ARG A O 1
ATOM 984 N N . ILE A 1 127 ? 0.123 0.654 -4.419 1.00 96.06 127 ILE A N 1
ATOM 985 C CA . ILE A 1 127 ? 1.591 0.638 -4.409 1.00 96.06 127 ILE A CA 1
ATOM 986 C C . ILE A 1 127 ? 2.097 1.235 -3.096 1.00 96.06 127 ILE A C 1
ATOM 988 O O . ILE A 1 127 ? 2.900 0.607 -2.408 1.00 96.06 127 ILE A O 1
ATOM 992 N N . GLU A 1 128 ? 1.597 2.412 -2.715 1.00 95.56 128 GLU A N 1
ATOM 993 C CA . GLU A 1 128 ? 1.998 3.075 -1.473 1.00 95.56 128 GLU A CA 1
ATOM 994 C C . GLU A 1 128 ? 1.631 2.253 -0.235 1.00 95.56 128 GLU A C 1
ATOM 996 O O . GLU A 1 128 ? 2.464 2.093 0.659 1.00 95.56 128 GLU A O 1
ATOM 1001 N N . ALA A 1 129 ? 0.432 1.670 -0.183 1.00 95.38 129 ALA A N 1
ATOM 1002 C CA . ALA A 1 129 ? 0.050 0.771 0.901 1.00 95.38 129 ALA A CA 1
ATOM 1003 C C . ALA A 1 129 ? 0.976 -0.451 0.972 1.00 95.38 129 ALA A C 1
ATOM 1005 O O . ALA A 1 129 ? 1.466 -0.804 2.045 1.00 95.38 129 ALA A O 1
ATOM 1006 N N . ALA A 1 130 ? 1.266 -1.061 -0.179 1.00 95.50 130 ALA A N 1
ATOM 1007 C CA . ALA A 1 130 ? 2.086 -2.255 -0.288 1.00 95.50 130 ALA A CA 1
ATOM 1008 C C . ALA A 1 130 ? 3.522 -2.035 0.198 1.00 95.50 130 ALA A C 1
ATOM 1010 O O . ALA A 1 130 ? 4.046 -2.907 0.888 1.00 95.50 130 ALA A O 1
ATOM 1011 N N . VAL A 1 131 ? 4.148 -0.898 -0.117 1.00 95.31 131 VAL A N 1
ATOM 1012 C CA . VAL A 1 131 ? 5.525 -0.592 0.323 1.00 95.31 131 VAL A CA 1
ATOM 1013 C C . VAL A 1 131 ? 5.597 -0.121 1.775 1.00 95.31 131 VAL A C 1
ATOM 1015 O O . VAL A 1 131 ? 6.654 -0.213 2.397 1.00 95.31 131 VAL A O 1
ATOM 1018 N N . ASN A 1 132 ? 4.487 0.371 2.331 1.00 95.12 132 ASN A N 1
ATOM 1019 C CA . ASN A 1 132 ? 4.422 0.851 3.712 1.00 95.12 132 ASN A CA 1
ATOM 1020 C C . ASN A 1 132 ? 3.996 -0.211 4.735 1.00 95.12 132 ASN A C 1
ATOM 1022 O O . ASN A 1 132 ? 3.973 0.089 5.926 1.00 95.12 132 ASN A O 1
ATOM 1026 N N . GLN A 1 133 ? 3.718 -1.452 4.322 1.00 93.69 133 GLN A N 1
ATOM 1027 C CA . GLN A 1 133 ? 3.476 -2.544 5.273 1.00 93.69 133 GLN A CA 1
ATOM 1028 C C . GLN A 1 133 ? 4.684 -2.723 6.213 1.00 93.69 133 GLN A C 1
ATOM 1030 O O . GLN A 1 133 ? 5.812 -2.784 5.714 1.00 93.69 133 GLN A O 1
ATOM 1035 N N . PRO A 1 134 ? 4.495 -2.863 7.542 1.00 91.25 134 PRO A N 1
ATOM 1036 C CA . PRO A 1 134 ? 5.602 -2.923 8.504 1.00 91.25 134 PRO A CA 1
ATOM 1037 C C . PRO A 1 134 ? 6.660 -3.989 8.181 1.00 91.25 134 PRO A C 1
ATOM 1039 O O . PRO A 1 134 ? 7.859 -3.704 8.190 1.00 91.25 134 PRO A O 1
ATOM 1042 N N . SER A 1 135 ? 6.219 -5.193 7.807 1.00 89.75 135 SER A N 1
ATOM 1043 C CA . SER A 1 135 ? 7.094 -6.312 7.430 1.00 89.75 135 SER A CA 1
ATOM 1044 C C . SER A 1 135 ? 7.957 -6.019 6.197 1.00 89.75 135 SER A C 1
ATOM 1046 O O . SER A 1 135 ? 9.097 -6.475 6.112 1.00 89.75 135 SER A O 1
ATOM 1048 N N . ARG A 1 136 ? 7.442 -5.223 5.255 1.00 91.75 136 ARG A N 1
ATOM 1049 C CA . ARG A 1 136 ? 8.134 -4.834 4.018 1.00 91.75 136 ARG A CA 1
ATOM 1050 C C . ARG A 1 136 ? 8.986 -3.588 4.218 1.00 91.75 136 ARG A C 1
ATOM 1052 O O . ARG A 1 136 ? 10.081 -3.517 3.672 1.00 91.75 136 ARG A O 1
ATOM 1059 N N . ARG A 1 137 ? 8.549 -2.637 5.050 1.00 90.19 137 ARG A N 1
ATOM 1060 C CA . ARG A 1 137 ? 9.313 -1.424 5.387 1.00 90.19 137 ARG A CA 1
ATOM 1061 C C . ARG A 1 137 ? 10.674 -1.746 5.975 1.00 90.19 137 ARG A C 1
ATOM 1063 O O . ARG A 1 137 ? 11.632 -1.079 5.604 1.00 90.19 137 ARG A O 1
ATOM 1070 N N . ALA A 1 138 ? 10.757 -2.760 6.836 1.00 87.62 138 ALA A N 1
ATOM 1071 C CA . ALA A 1 138 ? 12.024 -3.210 7.408 1.00 87.62 138 ALA A CA 1
ATOM 1072 C C . ALA A 1 138 ? 13.017 -3.674 6.330 1.00 87.62 138 ALA A C 1
ATOM 1074 O O . ALA A 1 138 ? 14.205 -3.404 6.435 1.00 87.62 138 ALA A O 1
ATOM 1075 N N . VAL A 1 139 ? 12.521 -4.328 5.277 1.00 89.00 139 VAL A N 1
ATOM 1076 C CA . VAL A 1 139 ? 13.330 -4.770 4.133 1.00 89.00 139 VAL A CA 1
ATOM 1077 C C . VAL A 1 139 ? 13.670 -3.591 3.216 1.00 89.00 139 VAL A C 1
ATOM 1079 O O . VAL A 1 139 ? 14.822 -3.407 2.843 1.00 89.00 139 VAL A O 1
ATOM 1082 N N . LEU A 1 140 ? 12.685 -2.752 2.889 1.00 90.06 140 LEU A N 1
ATOM 1083 C CA . LEU A 1 140 ? 12.860 -1.592 2.011 1.00 90.06 140 LEU A CA 1
ATOM 1084 C C . LEU A 1 140 ? 13.737 -0.493 2.615 1.00 90.06 140 LEU A C 1
ATOM 1086 O O . LEU A 1 140 ? 14.313 0.287 1.864 1.00 90.06 140 LEU A O 1
ATOM 1090 N N . ALA A 1 141 ? 13.863 -0.424 3.941 1.00 86.62 141 ALA A N 1
ATOM 1091 C CA . ALA A 1 141 ? 14.780 0.498 4.604 1.00 86.62 141 ALA A CA 1
ATOM 1092 C C . ALA A 1 141 ? 16.245 0.267 4.193 1.00 86.62 141 ALA A C 1
ATOM 1094 O O . ALA A 1 141 ? 17.001 1.233 4.152 1.00 86.62 141 ALA A O 1
ATOM 1095 N N . ASP A 1 142 ? 16.616 -0.967 3.827 1.00 82.50 142 ASP A N 1
ATOM 1096 C CA . ASP A 1 142 ? 17.949 -1.276 3.298 1.00 82.50 142 ASP A CA 1
ATOM 1097 C C . ASP A 1 142 ? 18.130 -0.721 1.867 1.00 82.50 142 ASP A C 1
ATOM 1099 O O . ASP A 1 142 ? 19.237 -0.350 1.496 1.00 82.50 142 ASP A O 1
ATOM 1103 N N . PHE A 1 143 ? 17.058 -0.648 1.060 1.00 77.19 143 PHE A N 1
ATOM 1104 C CA . PHE A 1 143 ? 17.092 -0.307 -0.380 1.00 77.19 143 PHE A CA 1
ATOM 1105 C C . PHE A 1 143 ? 16.828 1.154 -0.715 1.00 77.19 143 PHE A C 1
ATOM 1107 O O . PHE A 1 143 ? 16.994 1.570 -1.862 1.00 77.19 143 PHE A O 1
ATOM 1114 N N . VAL A 1 144 ? 16.320 1.900 0.252 1.00 78.75 144 VAL A N 1
ATOM 1115 C CA . VAL A 1 144 ? 15.810 3.248 0.058 1.00 78.75 144 VAL A CA 1
ATOM 1116 C C . VAL A 1 144 ? 16.653 4.168 0.936 1.00 78.75 144 VAL A C 1
ATOM 1118 O O . VAL A 1 144 ? 16.192 4.650 1.970 1.00 78.75 144 VAL A O 1
ATOM 1121 N N . ASP A 1 145 ? 17.926 4.354 0.566 1.00 70.19 145 ASP A N 1
ATOM 1122 C CA . ASP A 1 145 ? 18.826 5.238 1.311 1.00 70.19 145 ASP A CA 1
ATOM 1123 C C . ASP A 1 145 ? 18.496 6.711 0.997 1.00 70.19 145 ASP A C 1
ATOM 1125 O O . ASP A 1 145 ? 18.679 7.154 -0.141 1.00 70.19 145 ASP A O 1
ATOM 1129 N N . PRO A 1 146 ? 18.052 7.516 1.983 1.00 62.47 146 PRO A N 1
ATOM 1130 C CA . PRO A 1 146 ? 17.851 8.953 1.794 1.00 62.47 146 PRO A CA 1
ATOM 1131 C C . PRO A 1 146 ? 19.142 9.723 1.466 1.00 62.47 146 PRO A C 1
ATOM 1133 O O . PRO A 1 146 ? 19.060 10.886 1.071 1.00 62.47 146 PRO A O 1
ATOM 1136 N N . ARG A 1 147 ? 20.322 9.121 1.673 1.00 57.09 147 ARG A N 1
ATOM 1137 C CA . ARG A 1 147 ? 21.638 9.750 1.490 1.00 57.09 147 ARG A CA 1
ATOM 1138 C C . ARG A 1 147 ? 22.348 9.357 0.202 1.00 57.09 147 ARG A C 1
ATOM 1140 O O . ARG A 1 147 ? 23.333 10.015 -0.136 1.00 57.09 147 ARG A O 1
ATOM 1147 N N . SER A 1 148 ? 21.884 8.341 -0.526 1.00 56.97 148 SER A N 1
ATOM 1148 C CA . SER A 1 148 ? 22.456 8.049 -1.838 1.00 56.97 148 SER A CA 1
ATOM 1149 C C . SER A 1 148 ? 22.286 9.286 -2.725 1.00 56.97 148 SER A C 1
ATOM 1151 O O . SER A 1 148 ? 21.164 9.782 -2.847 1.00 56.97 148 SER A O 1
ATOM 1153 N N . PRO A 1 149 ? 23.364 9.819 -3.337 1.00 46.97 149 PRO A N 1
ATOM 1154 C CA . PRO A 1 149 ? 23.276 10.920 -4.285 1.00 46.97 149 PRO A CA 1
ATOM 1155 C C . PRO A 1 149 ? 22.579 10.402 -5.541 1.00 46.97 149 PRO A C 1
ATOM 1157 O O . PRO A 1 149 ? 23.190 9.980 -6.521 1.00 46.97 149 PRO A O 1
ATOM 1160 N N . GLN A 1 150 ? 21.257 10.378 -5.475 1.00 50.09 150 GLN A N 1
ATOM 1161 C CA . GLN A 1 150 ? 20.401 10.066 -6.590 1.00 50.09 150 GLN A CA 1
ATOM 1162 C C . GLN A 1 150 ? 20.557 11.219 -7.566 1.00 50.09 150 GLN A C 1
ATOM 1164 O O . GLN A 1 150 ? 20.036 12.309 -7.348 1.00 50.09 150 GLN A O 1
ATOM 1169 N N . HIS A 1 151 ? 21.290 11.004 -8.653 1.00 44.12 151 HIS A N 1
ATOM 1170 C CA . HIS A 1 151 ? 20.998 11.782 -9.840 1.00 44.12 151 HIS A CA 1
ATOM 1171 C C . HIS A 1 151 ? 19.666 11.250 -10.362 1.00 44.12 151 HIS A C 1
ATOM 1173 O O . HIS A 1 151 ? 19.664 10.135 -10.895 1.00 44.12 151 HIS A O 1
ATOM 1179 N N . PRO A 1 152 ? 18.551 12.002 -10.239 1.00 48.72 152 PRO A N 1
ATOM 1180 C CA . PRO A 1 152 ? 17.269 11.565 -10.776 1.00 48.72 152 PRO A CA 1
ATOM 1181 C C . PRO A 1 152 ? 17.441 11.145 -12.238 1.00 48.72 152 PRO A C 1
ATOM 1183 O O . PRO A 1 152 ? 16.980 10.090 -12.639 1.00 48.72 152 PRO A O 1
ATOM 1186 N N . SER A 1 153 ? 18.264 11.846 -13.018 1.00 50.34 153 SER A N 1
ATOM 1187 C CA . SER A 1 153 ? 18.546 11.584 -14.435 1.00 50.34 153 SER A CA 1
ATOM 1188 C C . SER A 1 153 ? 19.311 10.295 -14.783 1.00 50.34 153 SER A C 1
ATOM 1190 O O . SER A 1 153 ? 19.299 9.922 -15.954 1.00 50.34 153 SER A O 1
ATOM 1192 N N . GLY A 1 154 ? 19.948 9.595 -13.837 1.00 54.53 154 GLY A N 1
ATOM 1193 C CA . GLY A 1 154 ? 20.843 8.472 -14.158 1.00 54.53 154 GLY A CA 1
ATOM 1194 C C . GLY A 1 154 ? 20.145 7.236 -14.733 1.00 54.53 154 GLY A C 1
ATOM 1195 O O . GLY A 1 154 ? 20.733 6.542 -15.559 1.00 54.53 154 GLY A O 1
ATOM 1196 N N . GLY A 1 155 ? 18.896 6.989 -14.320 1.00 59.16 155 GLY A N 1
ATOM 1197 C CA . GLY A 1 155 ? 18.196 5.735 -14.606 1.00 59.16 155 GLY A CA 1
ATOM 1198 C C . GLY A 1 155 ? 18.948 4.489 -14.091 1.00 59.16 155 GLY A C 1
ATOM 1199 O O . GLY A 1 155 ? 20.061 4.592 -13.571 1.00 59.16 155 GLY A O 1
ATOM 1200 N N . PRO A 1 156 ? 18.356 3.294 -14.215 1.00 61.50 156 PRO A N 1
ATOM 1201 C CA . PRO A 1 156 ? 19.049 2.041 -13.916 1.00 61.50 156 PRO A CA 1
ATOM 1202 C C . PRO A 1 156 ? 20.261 1.864 -14.850 1.00 61.50 156 PRO A C 1
ATOM 1204 O O . PRO A 1 156 ? 20.108 1.819 -16.066 1.00 61.50 156 PRO A O 1
ATOM 1207 N N . ARG A 1 157 ? 21.488 1.800 -14.317 1.00 57.81 157 ARG A N 1
ATOM 1208 C CA . ARG A 1 157 ? 22.698 1.842 -15.171 1.00 57.81 157 ARG A CA 1
ATOM 1209 C C . ARG A 1 157 ? 23.076 0.534 -15.887 1.00 57.81 157 ARG A C 1
ATOM 1211 O O . ARG A 1 157 ? 23.719 0.620 -16.924 1.00 57.81 157 ARG A O 1
ATOM 1218 N N . GLU A 1 158 ? 22.653 -0.643 -15.421 1.00 54.62 158 GLU A N 1
ATOM 1219 C CA . GLU A 1 158 ? 22.992 -1.954 -16.013 1.00 54.62 158 GLU A CA 1
ATOM 1220 C C . GLU A 1 158 ? 21.914 -3.002 -15.672 1.00 54.62 158 GLU A C 1
ATOM 1222 O O . GLU A 1 158 ? 21.210 -2.856 -14.676 1.00 54.62 158 GLU A O 1
ATOM 1227 N N . GLY A 1 159 ? 21.757 -4.056 -16.486 1.00 59.88 159 GLY A N 1
ATOM 1228 C CA . GLY A 1 159 ? 20.844 -5.172 -16.170 1.00 59.88 159 GLY A CA 1
ATOM 1229 C C . GLY A 1 159 ? 19.347 -4.852 -16.274 1.00 59.88 159 GLY A C 1
ATOM 1230 O O . GLY A 1 159 ? 18.535 -5.594 -15.726 1.00 59.88 159 GLY A O 1
ATOM 1231 N N . PHE A 1 160 ? 19.000 -3.779 -16.999 1.00 63.53 160 PHE A N 1
ATOM 1232 C CA . PHE A 1 160 ? 17.655 -3.203 -17.148 1.00 63.53 160 PHE A CA 1
ATOM 1233 C C . PHE A 1 160 ? 16.536 -4.265 -17.207 1.00 63.53 160 PHE A C 1
ATOM 1235 O O . PHE A 1 160 ? 15.529 -4.116 -16.540 1.00 63.53 160 PHE A O 1
ATOM 1242 N N . GLY A 1 161 ? 16.696 -5.368 -17.945 1.00 69.38 161 GLY A N 1
ATOM 1243 C CA . GLY A 1 161 ? 15.614 -6.339 -18.145 1.00 69.38 161 GLY A CA 1
ATOM 1244 C C . GLY A 1 161 ? 15.324 -7.318 -17.000 1.00 69.38 161 GLY A C 1
ATOM 1245 O O . GLY A 1 161 ? 14.190 -7.775 -16.898 1.00 69.38 161 GLY A O 1
ATOM 1246 N N . GLU A 1 162 ? 16.302 -7.681 -16.163 1.00 78.62 162 GLU A N 1
ATOM 1247 C CA . GLU A 1 162 ? 16.160 -8.880 -15.314 1.00 78.62 162 GLU A CA 1
ATOM 1248 C C . GLU A 1 162 ? 15.136 -8.686 -14.192 1.00 78.62 162 GLU A C 1
ATOM 1250 O O . GLU A 1 162 ? 14.347 -9.582 -13.922 1.00 78.62 162 GLU A O 1
ATOM 1255 N N . TRP A 1 163 ? 15.109 -7.516 -13.562 1.00 82.88 163 TRP A N 1
ATOM 1256 C CA . TRP A 1 163 ? 14.222 -7.226 -12.436 1.00 82.88 163 TRP A CA 1
ATOM 1257 C C . TRP A 1 163 ? 12.887 -6.600 -12.867 1.00 82.88 163 TRP A C 1
ATOM 1259 O O . TRP A 1 163 ? 11.892 -6.765 -12.164 1.00 82.88 163 TRP A O 1
ATOM 1269 N N . MET A 1 164 ? 12.841 -5.919 -14.021 1.00 85.00 164 MET A N 1
ATOM 1270 C CA . MET A 1 164 ? 11.700 -5.087 -14.438 1.00 85.00 164 MET A CA 1
ATOM 1271 C C . MET A 1 164 ? 10.405 -5.847 -14.728 1.00 85.00 164 MET A C 1
ATOM 1273 O O . MET A 1 164 ? 9.329 -5.261 -14.704 1.00 85.00 164 MET A O 1
ATOM 1277 N N . PHE A 1 165 ? 10.507 -7.133 -15.054 1.00 86.19 165 PHE A N 1
ATOM 1278 C CA . PHE A 1 165 ? 9.370 -7.959 -15.476 1.00 86.19 165 PHE A CA 1
ATOM 1279 C C . PHE A 1 165 ? 9.093 -9.099 -14.499 1.00 86.19 165 PHE A C 1
ATOM 1281 O O . PHE A 1 165 ? 8.461 -10.09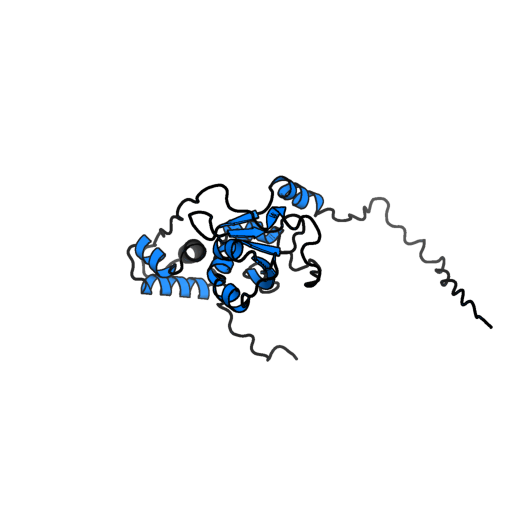6 -14.843 1.00 86.19 165 PHE A O 1
ATOM 1288 N N . GLN A 1 166 ? 9.613 -8.979 -13.280 1.00 88.69 166 GLN A N 1
ATOM 1289 C CA . GLN A 1 166 ? 9.525 -10.047 -12.302 1.00 88.69 166 GLN A CA 1
ATOM 1290 C C . GLN A 1 166 ? 8.154 -10.054 -11.648 1.00 88.69 166 GLN A C 1
ATOM 1292 O O . GLN A 1 166 ? 7.669 -9.055 -11.106 1.00 88.69 166 GLN A O 1
ATOM 1297 N N . ARG A 1 167 ? 7.545 -11.233 -11.690 1.00 88.06 167 ARG A N 1
ATOM 1298 C CA . ARG A 1 167 ? 6.289 -11.537 -11.022 1.00 88.06 167 ARG A CA 1
ATOM 1299 C C . ARG A 1 167 ? 6.563 -12.489 -9.859 1.00 88.06 167 ARG A C 1
ATOM 1301 O O . ARG A 1 167 ? 7.543 -13.235 -9.901 1.00 88.06 167 ARG A O 1
ATOM 1308 N N . PRO A 1 168 ? 5.721 -12.480 -8.817 1.00 86.50 168 PRO A N 1
ATOM 1309 C CA . PRO A 1 168 ? 5.758 -13.530 -7.814 1.00 86.50 168 PRO A CA 1
ATOM 1310 C C . PRO A 1 168 ? 5.568 -14.887 -8.504 1.00 86.50 168 PRO A C 1
ATOM 1312 O O . PRO A 1 168 ? 4.657 -15.047 -9.314 1.00 86.50 168 PRO A O 1
ATOM 1315 N N . THR A 1 169 ? 6.418 -15.863 -8.190 1.00 78.19 169 THR A N 1
ATOM 1316 C CA . THR A 1 169 ? 6.320 -17.217 -8.764 1.00 78.19 169 THR A CA 1
ATOM 1317 C C . THR A 1 169 ? 5.109 -17.986 -8.228 1.00 78.19 169 THR A C 1
ATOM 1319 O O . THR A 1 169 ? 4.630 -18.919 -8.868 1.00 78.19 169 THR A O 1
ATOM 1322 N N . GLU A 1 170 ? 4.606 -17.600 -7.055 1.00 77.81 170 GLU A N 1
ATOM 1323 C CA . GLU A 1 170 ? 3.538 -18.292 -6.339 1.00 77.81 170 GLU A CA 1
ATOM 1324 C C . GLU A 1 170 ? 2.333 -17.375 -6.123 1.00 77.81 170 GLU A C 1
ATOM 1326 O O . GLU A 1 170 ? 2.479 -16.171 -5.890 1.00 77.81 170 GLU A O 1
ATOM 1331 N N . GLN A 1 171 ? 1.136 -17.968 -6.173 1.00 80.50 171 GLN A N 1
ATOM 1332 C CA . GLN A 1 171 ? -0.075 -17.304 -5.701 1.00 80.50 171 GLN A CA 1
ATOM 1333 C C . GLN A 1 171 ? 0.051 -17.039 -4.210 1.00 80.50 171 GLN A C 1
ATOM 1335 O O . GLN A 1 171 ? 0.521 -17.887 -3.448 1.00 80.50 171 GLN A O 1
ATOM 1340 N N . LEU A 1 172 ? -0.392 -15.863 -3.794 1.00 81.69 172 LEU A N 1
ATOM 1341 C CA . LEU A 1 172 ? -0.252 -15.478 -2.403 1.00 8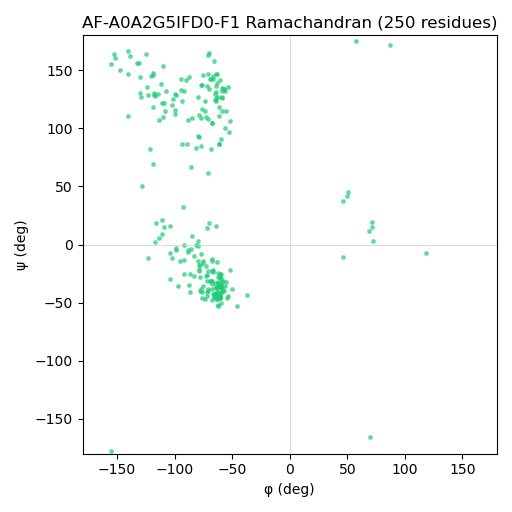1.69 172 LEU A CA 1
ATOM 1342 C C . LEU A 1 172 ? -1.446 -15.966 -1.611 1.00 81.69 172 LEU A C 1
ATOM 1344 O O . LEU A 1 172 ? -2.573 -15.922 -2.113 1.00 81.69 172 LEU A O 1
ATOM 1348 N N . PRO A 1 173 ? -1.223 -16.373 -0.354 1.00 88.19 173 PRO A N 1
ATOM 1349 C CA . PRO A 1 173 ? -2.333 -16.581 0.544 1.00 88.19 173 PRO A CA 1
ATOM 1350 C C . PRO A 1 173 ? -3.093 -15.264 0.707 1.00 88.19 173 PRO A C 1
ATOM 1352 O O . PRO A 1 173 ? -2.502 -14.181 0.782 1.00 88.19 173 PRO A O 1
ATOM 1355 N N . GLU A 1 174 ? -4.413 -15.372 0.776 1.00 90.31 174 GLU A N 1
ATOM 1356 C CA . GLU A 1 174 ? -5.257 -14.250 1.156 1.00 90.31 174 GLU A CA 1
ATOM 1357 C C . GLU A 1 174 ? -4.839 -13.760 2.557 1.00 90.31 174 GLU A C 1
ATOM 1359 O O . GLU A 1 174 ? -4.628 -14.585 3.456 1.00 90.31 174 GLU A O 1
ATOM 1364 N N . PRO A 1 175 ? -4.642 -12.444 2.758 1.00 92.19 175 PRO A N 1
ATOM 1365 C CA . PRO A 1 175 ? -4.232 -11.919 4.051 1.00 92.19 175 PRO A CA 1
ATOM 1366 C C . PRO A 1 175 ? -5.345 -12.124 5.074 1.00 92.19 175 PRO A C 1
ATOM 1368 O O . PRO A 1 175 ? -6.523 -11.990 4.762 1.00 92.19 175 PRO A O 1
ATOM 1371 N N . ASP A 1 176 ? -4.973 -12.399 6.322 1.00 95.69 176 ASP A N 1
ATOM 1372 C CA . ASP A 1 176 ? -5.968 -12.823 7.307 1.00 95.69 176 ASP A CA 1
ATOM 1373 C C . ASP A 1 176 ? -6.907 -11.710 7.807 1.00 95.69 176 ASP A C 1
ATOM 1375 O O . ASP A 1 176 ? -7.963 -12.059 8.253 1.00 95.69 176 ASP A O 1
ATOM 1379 N N . LEU A 1 177 ? -6.678 -10.403 7.704 1.00 97.19 177 LEU A N 1
ATOM 1380 C CA . LEU A 1 177 ? -7.626 -9.306 8.069 1.00 97.19 177 LEU A CA 1
ATOM 1381 C C . LEU A 1 177 ? -8.413 -9.336 9.419 1.00 97.19 177 LEU A C 1
ATOM 1383 O O . LEU A 1 177 ? -9.011 -8.320 9.780 1.00 97.19 177 LEU A O 1
ATOM 1387 N N . ARG A 1 178 ? -8.446 -10.419 10.197 1.00 98.06 178 ARG A N 1
ATOM 1388 C CA . ARG A 1 178 ? -9.134 -10.507 11.485 1.00 98.06 178 ARG A CA 1
ATOM 1389 C C . ARG A 1 178 ? -8.328 -9.778 12.547 1.00 98.06 178 ARG A C 1
ATOM 1391 O O . ARG A 1 178 ? -7.107 -9.899 12.618 1.00 98.06 178 ARG A O 1
ATOM 1398 N N . LEU A 1 179 ? -9.047 -9.030 13.368 1.00 97.62 179 LEU A N 1
ATOM 1399 C CA . LEU A 1 179 ? -8.524 -8.213 14.448 1.00 97.62 179 LEU A CA 1
ATOM 1400 C C . LEU A 1 179 ? -8.956 -8.812 15.783 1.00 97.62 179 LEU A C 1
ATOM 1402 O O . LEU A 1 179 ? -10.122 -9.164 15.984 1.00 97.62 179 LEU A O 1
ATOM 1406 N N . GLU A 1 180 ? -8.040 -8.840 16.741 1.00 97.19 180 GLU A N 1
ATOM 1407 C CA . GLU A 1 180 ? -8.388 -9.119 18.131 1.00 97.19 180 GLU A CA 1
ATOM 1408 C C . GLU A 1 180 ? -8.964 -7.849 18.760 1.00 97.19 180 GLU A C 1
ATOM 1410 O O . GLU A 1 180 ? -8.231 -6.993 19.248 1.00 97.19 180 GLU A O 1
ATOM 1415 N N . ILE A 1 181 ? -10.289 -7.686 18.714 1.00 96.88 181 ILE A N 1
ATOM 1416 C CA . ILE A 1 181 ? -10.960 -6.480 19.215 1.00 96.88 181 ILE A CA 1
ATOM 1417 C C . ILE A 1 181 ? -11.057 -6.551 20.751 1.00 96.88 181 ILE A C 1
ATOM 1419 O O . ILE A 1 181 ? -11.857 -7.334 21.266 1.00 96.88 181 ILE A O 1
ATOM 1423 N N . PRO A 1 182 ? -10.329 -5.709 21.515 1.00 95.62 182 PRO A N 1
ATOM 1424 C CA . PRO A 1 182 ? -10.378 -5.746 22.978 1.00 95.62 182 PRO A CA 1
ATOM 1425 C C . PRO A 1 182 ? -11.758 -5.344 23.496 1.00 95.62 182 PRO A C 1
ATOM 1427 O O . PRO A 1 182 ? -12.475 -4.602 22.826 1.00 95.62 182 PRO A O 1
ATOM 1430 N N . GLU A 1 183 ? -12.135 -5.731 24.710 1.00 93.31 183 GLU A N 1
ATOM 1431 C CA . GLU A 1 183 ? -13.364 -5.223 25.329 1.00 93.31 183 GLU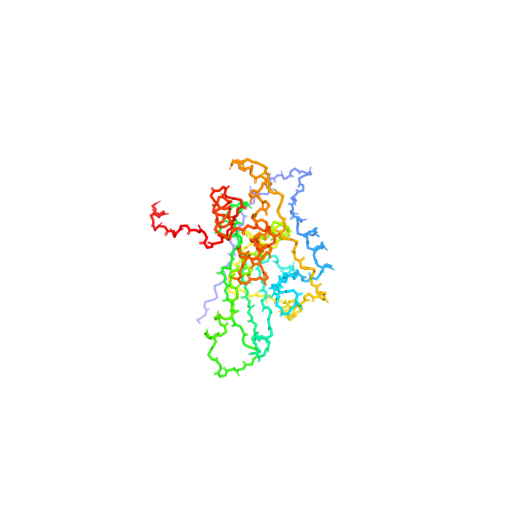 A CA 1
ATOM 1432 C C . GLU A 1 183 ? -13.244 -3.740 25.736 1.00 93.31 183 GLU A C 1
ATOM 1434 O O . GLU A 1 183 ? -12.160 -3.162 25.821 1.00 93.31 183 GLU A O 1
ATOM 1439 N N . GLY A 1 184 ? -14.385 -3.087 25.973 1.00 91.44 184 GLY A N 1
ATOM 1440 C CA . GLY A 1 184 ? -14.433 -1.715 26.484 1.00 91.44 184 GLY A CA 1
ATOM 1441 C C . GLY A 1 184 ? -14.384 -0.610 25.422 1.00 91.44 184 GLY A C 1
ATOM 1442 O O . GLY A 1 184 ? -14.207 -0.839 24.223 1.00 91.44 184 GLY A O 1
ATOM 1443 N N . TYR A 1 185 ? -14.602 0.628 25.875 1.00 88.56 185 TYR A N 1
ATOM 1444 C CA . TYR A 1 185 ? -14.747 1.792 24.993 1.00 88.56 185 TYR A CA 1
ATOM 1445 C C . TYR A 1 185 ? -13.408 2.318 24.455 1.00 88.56 185 TYR A C 1
ATOM 1447 O O . TYR A 1 185 ? -13.317 2.707 23.290 1.00 88.56 185 TYR A O 1
ATOM 1455 N N . ARG A 1 186 ? -12.362 2.344 25.291 1.00 92.94 186 ARG A N 1
ATOM 1456 C CA . ARG A 1 186 ? -11.021 2.797 24.896 1.00 92.94 186 ARG A CA 1
ATOM 1457 C C . ARG A 1 186 ? -10.190 1.601 24.452 1.00 92.94 186 ARG A C 1
ATOM 1459 O O . ARG A 1 186 ? -10.014 0.672 25.228 1.00 92.94 186 ARG A O 1
ATOM 1466 N N . LYS A 1 187 ? -9.673 1.648 23.224 1.00 96.00 187 LYS A N 1
ATOM 1467 C CA . LYS A 1 187 ? -8.776 0.618 22.688 1.00 96.00 187 LYS A CA 1
ATOM 1468 C C . LYS A 1 187 ? -7.302 1.018 22.887 1.00 96.00 187 LYS A C 1
ATOM 1470 O O . LYS A 1 187 ? -7.001 2.217 22.793 1.00 96.00 187 LYS A O 1
ATOM 1475 N N . PRO A 1 188 ? -6.410 0.059 23.191 1.00 97.12 188 PRO A N 1
ATOM 1476 C CA . PRO A 1 188 ? -4.975 0.298 23.345 1.00 97.12 188 PRO A CA 1
ATOM 1477 C C . PRO A 1 188 ? -4.298 0.607 22.000 1.00 97.12 188 PRO A C 1
ATOM 1479 O O . PRO A 1 188 ? -4.863 0.341 20.942 1.00 97.12 188 PRO A O 1
ATOM 1482 N N . ASP A 1 189 ? -3.073 1.138 22.039 1.00 97.19 189 ASP A N 1
ATOM 1483 C CA . ASP A 1 189 ? -2.276 1.412 20.830 1.00 97.19 189 ASP A CA 1
ATOM 1484 C C . ASP A 1 189 ? -1.980 0.146 20.025 1.00 97.19 189 ASP A C 1
ATOM 1486 O O . ASP A 1 189 ? -2.008 0.186 18.800 1.00 97.19 189 ASP A O 1
ATOM 1490 N N . THR A 1 190 ? -1.776 -0.988 20.700 1.00 97.00 190 THR A N 1
ATOM 1491 C CA . THR A 1 190 ? -1.530 -2.286 20.054 1.00 97.00 190 THR A CA 1
ATOM 1492 C C . THR A 1 190 ? -2.663 -2.687 19.111 1.00 97.00 190 THR A C 1
ATOM 1494 O O . THR A 1 190 ? -2.399 -3.144 18.006 1.00 97.00 190 THR A O 1
ATOM 1497 N N . PHE A 1 191 ? -3.917 -2.427 19.493 1.00 97.81 191 PHE A N 1
ATOM 1498 C CA . PHE A 1 191 ? -5.073 -2.654 18.625 1.00 97.81 191 PHE A CA 1
ATOM 1499 C C . PHE A 1 191 ? -5.031 -1.762 17.380 1.00 97.81 191 PHE A C 1
ATOM 1501 O O . PHE A 1 191 ? -5.303 -2.220 16.277 1.00 97.81 191 PHE A O 1
ATOM 1508 N N . TYR A 1 192 ? -4.682 -0.482 17.528 1.00 97.69 192 TYR A N 1
ATOM 1509 C CA . TYR A 1 192 ? -4.620 0.432 16.384 1.00 97.69 192 TYR A CA 1
ATOM 1510 C C . TYR A 1 192 ? -3.419 0.174 15.471 1.00 97.69 192 TYR A C 1
ATOM 1512 O O . TYR A 1 192 ? -3.508 0.456 14.277 1.00 97.69 192 TYR A O 1
ATOM 1520 N N . ALA A 1 193 ? -2.328 -0.376 16.006 1.00 96.12 193 ALA A N 1
ATOM 1521 C CA . ALA A 1 193 ? -1.208 -0.863 15.211 1.00 96.12 193 ALA A CA 1
ATOM 1522 C C . ALA A 1 193 ? -1.628 -2.069 14.353 1.00 96.12 193 ALA A C 1
ATOM 1524 O O . ALA A 1 193 ? -1.372 -2.065 13.152 1.00 96.12 193 ALA A O 1
ATOM 1525 N N . ASP A 1 194 ? -2.359 -3.029 14.930 1.00 97.31 194 ASP A N 1
ATOM 1526 C CA . ASP A 1 194 ? -2.913 -4.171 14.185 1.00 97.31 194 ASP A CA 1
ATOM 1527 C C . ASP A 1 194 ? -3.928 -3.709 13.122 1.00 97.31 194 ASP A C 1
ATOM 1529 O O . ASP A 1 194 ? -3.831 -4.077 11.953 1.00 97.31 194 ASP A O 1
ATOM 1533 N N . VAL A 1 195 ? -4.827 -2.773 13.463 1.00 97.88 195 VAL A N 1
ATOM 1534 C CA . VAL A 1 195 ? -5.726 -2.133 12.481 1.00 97.88 195 VAL A CA 1
ATOM 1535 C C . VAL A 1 195 ? -4.942 -1.517 11.320 1.00 97.88 195 VAL A C 1
ATOM 1537 O O . VAL A 1 195 ? -5.335 -1.693 10.167 1.00 97.88 195 VAL A O 1
ATOM 1540 N N . ALA A 1 196 ? -3.862 -0.782 11.601 1.00 97.06 196 ALA A N 1
ATOM 1541 C CA . ALA A 1 196 ? -3.032 -0.164 10.570 1.00 97.06 196 ALA A CA 1
ATOM 1542 C C . ALA A 1 196 ? -2.387 -1.218 9.661 1.00 97.06 196 ALA A C 1
ATOM 1544 O O . ALA A 1 196 ? -2.440 -1.088 8.437 1.00 97.06 196 ALA A O 1
ATOM 1545 N N . GLU A 1 197 ? -1.832 -2.278 10.246 1.00 96.06 197 GLU A N 1
ATOM 1546 C CA . GLU A 1 197 ? -1.212 -3.374 9.507 1.00 96.06 197 GLU A CA 1
ATOM 1547 C C . GLU A 1 197 ? -2.219 -4.099 8.606 1.00 96.06 197 GLU A C 1
ATOM 1549 O O . GLU A 1 197 ? -1.997 -4.195 7.395 1.00 96.06 197 GLU A O 1
ATOM 1554 N N . ARG A 1 198 ? -3.358 -4.544 9.153 1.00 97.44 198 ARG A N 1
ATOM 1555 C CA . ARG A 1 198 ? -4.399 -5.230 8.368 1.00 97.44 198 ARG A CA 1
ATOM 1556 C C . ARG A 1 198 ? -4.995 -4.326 7.295 1.00 97.44 198 ARG A C 1
ATOM 1558 O O . ARG A 1 198 ? -5.270 -4.787 6.188 1.00 97.44 198 ARG A O 1
ATOM 1565 N N . PHE A 1 199 ? -5.150 -3.033 7.580 1.00 97.38 199 PHE A N 1
ATOM 1566 C CA . PHE A 1 199 ? -5.600 -2.070 6.580 1.00 97.38 199 PHE A CA 1
ATOM 1567 C C . PHE A 1 199 ? -4.612 -1.951 5.413 1.00 97.38 199 PHE A C 1
ATOM 1569 O O . PHE A 1 199 ? -5.044 -1.972 4.265 1.00 97.38 199 PHE A O 1
ATOM 1576 N N . LEU A 1 200 ? -3.301 -1.875 5.674 1.00 96.12 200 LEU A N 1
ATOM 1577 C CA . LEU A 1 200 ? -2.274 -1.829 4.622 1.00 96.12 200 LEU A CA 1
ATOM 1578 C C . LEU A 1 200 ? -2.181 -3.142 3.831 1.00 96.12 200 LEU A C 1
ATOM 1580 O O . LEU A 1 200 ? -1.908 -3.117 2.630 1.00 96.12 200 LEU A O 1
ATOM 1584 N N . GLN A 1 201 ? -2.415 -4.286 4.481 1.00 95.25 201 GLN A N 1
ATOM 1585 C CA . GLN A 1 201 ? -2.525 -5.582 3.806 1.00 95.25 201 GLN A CA 1
ATOM 1586 C C . GLN A 1 201 ? -3.705 -5.593 2.831 1.00 95.25 201 GLN A C 1
ATOM 1588 O O . GLN A 1 201 ? -3.509 -5.874 1.650 1.00 95.25 201 GLN A O 1
ATOM 1593 N N . ALA A 1 202 ? -4.900 -5.210 3.293 1.00 96.00 202 ALA A N 1
ATOM 1594 C CA . ALA A 1 202 ? -6.087 -5.122 2.445 1.00 96.00 202 ALA A CA 1
ATOM 1595 C C . ALA A 1 202 ? -5.907 -4.093 1.317 1.00 96.00 202 ALA A C 1
ATOM 1597 O O . ALA A 1 202 ? -6.197 -4.381 0.158 1.00 96.00 202 ALA A O 1
ATOM 1598 N N . ALA A 1 203 ? -5.380 -2.907 1.633 1.00 95.75 203 ALA A N 1
ATOM 1599 C CA . ALA A 1 203 ? -5.214 -1.813 0.678 1.00 95.75 203 ALA A CA 1
ATOM 1600 C C . ALA A 1 203 ? -4.183 -2.128 -0.409 1.00 95.75 203 ALA A C 1
ATOM 1602 O O . ALA A 1 203 ? -4.248 -1.548 -1.484 1.00 95.75 203 ALA A O 1
ATOM 1603 N N . ALA A 1 204 ? -3.257 -3.057 -0.170 1.00 94.06 204 ALA A N 1
ATOM 1604 C CA . ALA A 1 204 ? -2.312 -3.489 -1.192 1.00 94.06 204 ALA A CA 1
ATOM 1605 C C . ALA A 1 204 ? -2.961 -4.338 -2.297 1.00 94.06 204 ALA A C 1
ATOM 1607 O O . ALA A 1 204 ? -2.440 -4.360 -3.407 1.00 94.06 204 ALA A O 1
ATOM 1608 N N . ILE A 1 205 ? -4.071 -5.029 -2.010 1.00 93.56 205 ILE A N 1
ATOM 1609 C CA . ILE A 1 205 ? -4.669 -6.021 -2.922 1.00 93.56 205 ILE A CA 1
ATOM 1610 C C . ILE A 1 205 ? -6.125 -5.738 -3.302 1.00 93.56 205 ILE A C 1
ATOM 1612 O O . ILE A 1 205 ? -6.646 -6.364 -4.221 1.00 93.56 205 ILE A O 1
ATOM 1616 N N . SER A 1 206 ? -6.790 -4.806 -2.619 1.00 93.69 206 SER A N 1
ATOM 1617 C CA . SER A 1 206 ? -8.207 -4.509 -2.813 1.00 93.69 206 SER A CA 1
ATOM 1618 C C . SER A 1 206 ? -8.464 -3.013 -3.004 1.00 93.69 206 SER A C 1
ATOM 1620 O O . SER A 1 206 ? -7.838 -2.190 -2.332 1.00 93.69 206 SER A O 1
ATOM 1622 N N . PRO A 1 207 ? -9.434 -2.630 -3.859 1.00 92.56 207 PRO A N 1
ATOM 1623 C CA . PRO A 1 207 ? -9.886 -1.246 -3.987 1.00 92.56 207 PRO A CA 1
ATOM 1624 C C . PRO A 1 207 ? -10.811 -0.795 -2.842 1.00 92.56 207 PRO A C 1
ATOM 1626 O O . PRO A 1 207 ? -11.163 0.381 -2.772 1.00 92.56 207 PRO A O 1
ATOM 1629 N N . ARG A 1 208 ? -11.254 -1.704 -1.959 1.00 95.12 208 ARG A N 1
ATOM 1630 C CA . ARG A 1 208 ? -12.218 -1.410 -0.881 1.00 95.12 208 ARG A CA 1
ATOM 1631 C C . ARG A 1 208 ? -11.731 -1.875 0.506 1.00 95.12 208 ARG A C 1
ATOM 1633 O O . ARG A 1 208 ? -12.495 -2.487 1.251 1.00 95.12 208 ARG A O 1
ATOM 1640 N N . PRO A 1 209 ? -10.502 -1.524 0.923 1.00 96.62 209 PRO A N 1
ATOM 1641 C CA . PRO A 1 209 ? -9.860 -2.118 2.099 1.00 96.62 209 PRO A CA 1
ATOM 1642 C C . PRO A 1 209 ? -10.639 -1.940 3.406 1.00 96.62 209 PRO A C 1
ATOM 1644 O O . PRO A 1 209 ? -10.686 -2.845 4.232 1.00 96.62 209 PRO A O 1
ATOM 1647 N N . GLY A 1 210 ? -11.294 -0.790 3.595 1.00 96.88 210 GLY A N 1
ATOM 1648 C CA . GLY A 1 210 ? -12.128 -0.550 4.777 1.00 96.88 210 GLY A CA 1
ATOM 1649 C C . GLY A 1 210 ? -13.386 -1.425 4.824 1.00 96.88 210 GLY A C 1
ATOM 1650 O O . GLY A 1 210 ? -13.832 -1.784 5.911 1.00 96.88 210 GLY A O 1
ATOM 1651 N N . GLN A 1 211 ? -13.940 -1.778 3.660 1.00 98.25 211 GLN A N 1
ATOM 1652 C CA . GLN A 1 211 ? -15.088 -2.676 3.549 1.00 98.25 211 GLN A CA 1
ATOM 1653 C C . GLN A 1 211 ? -14.666 -4.119 3.828 1.00 98.25 211 GLN A C 1
ATOM 1655 O O . GLN A 1 211 ? -15.313 -4.777 4.635 1.00 98.25 211 GLN A O 1
ATOM 1660 N N . ASP A 1 212 ? -13.568 -4.585 3.230 1.00 97.88 212 ASP A N 1
ATOM 1661 C CA . ASP A 1 212 ? -13.090 -5.959 3.439 1.00 97.88 212 ASP A CA 1
ATOM 1662 C C . ASP A 1 212 ? -12.693 -6.190 4.903 1.00 97.88 212 ASP A C 1
ATOM 1664 O O . ASP A 1 212 ? -13.059 -7.199 5.502 1.00 97.88 212 ASP A O 1
ATOM 1668 N N . LEU A 1 213 ? -12.033 -5.207 5.528 1.00 98.19 213 LEU A N 1
ATOM 1669 C CA . LEU A 1 213 ? -11.705 -5.265 6.951 1.00 98.19 213 LEU A CA 1
ATOM 1670 C C . LEU A 1 213 ? -12.965 -5.263 7.835 1.00 98.19 213 LEU A C 1
ATOM 1672 O O . LEU A 1 213 ? -12.975 -5.884 8.895 1.00 98.19 213 LEU A O 1
ATOM 1676 N N . ALA A 1 214 ? -14.038 -4.586 7.418 1.00 98.44 214 ALA A N 1
ATOM 1677 C CA . ALA A 1 214 ? -15.309 -4.587 8.140 1.00 98.44 214 ALA A CA 1
ATOM 1678 C C . ALA A 1 214 ? -16.035 -5.936 8.026 1.00 98.44 214 ALA A C 1
ATOM 1680 O O . ALA A 1 214 ? -16.499 -6.462 9.037 1.00 98.44 214 ALA A O 1
ATOM 1681 N N . GLU A 1 215 ? -16.079 -6.505 6.817 1.00 98.31 215 GLU A N 1
ATOM 1682 C CA . GLU A 1 215 ? -16.650 -7.825 6.528 1.00 98.31 215 GLU A CA 1
ATOM 1683 C C . GLU A 1 215 ? -15.910 -8.930 7.303 1.00 98.31 215 GLU A C 1
ATOM 1685 O O . GLU A 1 215 ? -16.551 -9.747 7.962 1.00 98.31 215 GLU A O 1
ATOM 1690 N N . ALA A 1 216 ? -14.571 -8.905 7.322 1.00 98.19 216 ALA A N 1
ATOM 1691 C CA . ALA A 1 216 ? -13.748 -9.892 8.028 1.00 98.19 216 ALA A CA 1
ATOM 1692 C C . ALA A 1 216 ? -13.958 -9.913 9.556 1.00 98.19 216 ALA A C 1
ATOM 1694 O O . ALA A 1 216 ? -13.703 -10.932 10.201 1.00 98.19 216 ALA A O 1
ATOM 1695 N N . ASN A 1 217 ? -14.419 -8.796 10.130 1.00 98.31 217 ASN A N 1
ATOM 1696 C CA . ASN A 1 217 ? -14.558 -8.593 11.574 1.00 98.31 217 ASN A CA 1
ATOM 1697 C C . ASN A 1 217 ? -16.018 -8.462 12.045 1.00 98.31 217 ASN A C 1
ATOM 1699 O O . ASN A 1 217 ? -16.240 -8.156 13.214 1.00 98.31 217 ASN A O 1
ATOM 1703 N N . ASP A 1 218 ? -16.997 -8.662 11.155 1.00 97.75 218 ASP A N 1
ATOM 1704 C CA . ASP A 1 218 ? -18.438 -8.515 11.428 1.00 97.75 218 ASP A CA 1
ATOM 1705 C C . ASP A 1 218 ? -18.805 -7.175 12.106 1.00 97.75 218 ASP A C 1
ATOM 1707 O O . ASP A 1 218 ? -19.551 -7.089 13.085 1.00 97.75 218 ASP A O 1
ATOM 1711 N N . VAL A 1 219 ? -18.240 -6.079 11.591 1.00 98.00 219 VAL A N 1
ATOM 1712 C CA . VAL A 1 219 ? -18.519 -4.719 12.073 1.00 98.00 219 VAL A CA 1
ATOM 1713 C C . VAL A 1 219 ? -18.983 -3.809 10.945 1.00 98.00 219 VAL A C 1
ATOM 1715 O O . VAL A 1 219 ? -18.815 -4.076 9.761 1.00 98.00 219 VAL A O 1
ATOM 1718 N N . LYS A 1 220 ? -19.569 -2.664 11.303 1.00 98.19 220 LYS A N 1
ATOM 1719 C CA . LYS A 1 220 ? -19.943 -1.648 10.312 1.00 98.19 220 LYS A CA 1
ATOM 1720 C C . LYS A 1 220 ? -18.687 -0.992 9.712 1.00 98.19 220 LYS A C 1
ATOM 1722 O O . LYS A 1 220 ? -17.788 -0.634 10.478 1.00 98.19 220 LYS A O 1
ATOM 1727 N N . PRO A 1 221 ? -18.664 -0.669 8.404 1.00 98.31 221 PRO A N 1
ATOM 1728 C CA . PRO A 1 221 ? -17.555 0.067 7.781 1.00 98.31 221 PRO A CA 1
ATOM 1729 C C . PRO A 1 221 ? -17.238 1.404 8.465 1.00 98.31 221 PRO A C 1
ATOM 1731 O O . PRO A 1 221 ? -16.087 1.817 8.573 1.00 98.31 221 PRO A O 1
ATOM 1734 N N . THR A 1 222 ? -18.255 2.073 9.017 1.00 97.88 222 THR A N 1
ATOM 1735 C CA . THR A 1 222 ? -18.081 3.313 9.789 1.00 97.88 222 THR A CA 1
ATOM 1736 C C . THR A 1 222 ? -17.245 3.118 11.056 1.00 97.88 222 THR A C 1
ATOM 1738 O O . THR A 1 222 ? -16.503 4.025 11.439 1.00 97.88 222 THR A O 1
ATOM 1741 N N . THR A 1 223 ? -17.330 1.946 11.689 1.00 97.81 223 THR A N 1
ATOM 1742 C CA . THR A 1 223 ? -16.510 1.571 12.847 1.00 97.81 223 THR A CA 1
ATOM 1743 C C . THR A 1 223 ? -15.050 1.412 12.434 1.00 97.81 223 THR A C 1
ATOM 1745 O O . THR A 1 223 ? -14.177 2.018 13.055 1.00 97.81 223 THR A O 1
ATOM 1748 N N . VAL A 1 224 ? -14.792 0.694 11.338 1.00 98.19 224 VAL A N 1
ATOM 1749 C CA . VAL A 1 224 ? -13.441 0.526 10.781 1.00 98.19 224 VAL A CA 1
ATOM 1750 C C . VAL A 1 224 ? -12.829 1.870 10.391 1.00 98.19 224 VAL A C 1
ATOM 1752 O O . VAL A 1 224 ? -11.713 2.178 10.798 1.00 98.19 224 VAL A O 1
ATOM 1755 N N . HIS A 1 225 ? -13.573 2.739 9.700 1.00 97.50 225 HIS A N 1
ATOM 1756 C CA . HIS A 1 225 ? -13.092 4.083 9.362 1.00 97.50 225 HIS A CA 1
ATOM 1757 C C . HIS A 1 225 ? -12.750 4.925 10.597 1.00 97.50 225 HIS A C 1
ATOM 1759 O O . HIS A 1 225 ? -11.805 5.718 10.564 1.00 97.50 225 HIS A O 1
ATOM 1765 N N . ARG A 1 226 ? -13.491 4.761 11.701 1.00 97.50 226 ARG A N 1
ATOM 1766 C CA . ARG A 1 226 ? -13.151 5.409 12.974 1.00 97.50 226 ARG A CA 1
ATOM 1767 C C . ARG A 1 226 ? -11.831 4.873 13.528 1.00 97.50 226 ARG A C 1
ATOM 1769 O O . ARG A 1 226 ? -11.020 5.680 13.969 1.00 97.50 226 ARG A O 1
ATOM 1776 N N . TRP A 1 227 ? -11.608 3.560 13.490 1.00 97.88 227 TRP A N 1
ATOM 1777 C CA . TRP A 1 227 ? -10.349 2.963 13.944 1.00 97.88 227 TRP A CA 1
ATOM 1778 C C . TRP A 1 227 ? -9.158 3.380 13.084 1.00 97.88 227 TRP A C 1
ATOM 1780 O O . TRP A 1 227 ? -8.128 3.753 13.632 1.00 97.88 227 TRP A O 1
ATOM 1790 N N . ILE A 1 228 ? -9.319 3.417 11.759 1.00 97.00 228 ILE A N 1
ATOM 1791 C CA . ILE A 1 228 ? -8.289 3.893 10.825 1.00 97.00 228 ILE A CA 1
ATOM 1792 C C . ILE A 1 228 ? -7.937 5.353 11.116 1.00 97.00 228 ILE A C 1
ATOM 1794 O O . ILE A 1 228 ? -6.763 5.701 11.202 1.00 97.00 228 ILE A O 1
ATOM 1798 N N . ARG A 1 229 ? -8.941 6.222 11.306 1.00 95.94 229 ARG A N 1
ATOM 1799 C CA . ARG A 1 229 ? -8.704 7.633 11.649 1.00 95.94 229 ARG A CA 1
ATOM 1800 C C . ARG A 1 229 ? -7.932 7.772 12.958 1.00 95.94 229 ARG A C 1
ATOM 1802 O O . ARG A 1 229 ? -7.043 8.611 13.044 1.00 95.94 229 ARG A O 1
ATOM 1809 N N . GLU A 1 230 ? -8.267 6.960 13.954 1.00 96.81 230 GLU A N 1
ATOM 1810 C CA . GLU A 1 230 ? -7.564 6.950 15.235 1.00 96.81 230 GLU A CA 1
ATOM 1811 C C . GLU A 1 230 ? -6.120 6.442 15.086 1.00 96.81 230 GLU A C 1
ATOM 1813 O O . GLU A 1 230 ? -5.204 7.071 15.607 1.00 96.81 230 GLU A O 1
ATOM 1818 N N . ALA A 1 231 ? -5.886 5.379 14.311 1.00 95.94 231 ALA A N 1
ATOM 1819 C CA . ALA A 1 231 ? -4.542 4.882 14.009 1.00 95.94 231 ALA A CA 1
ATOM 1820 C C . ALA A 1 231 ? -3.677 5.944 13.303 1.00 95.94 231 ALA A C 1
ATOM 1822 O O . ALA A 1 231 ? -2.518 6.139 13.670 1.00 95.94 231 ALA A O 1
ATOM 1823 N N . LYS A 1 232 ? -4.255 6.694 12.353 1.00 93.44 232 LYS A N 1
ATOM 1824 C CA . LYS A 1 232 ? -3.600 7.847 11.706 1.00 93.44 232 LYS A CA 1
ATOM 1825 C C . LYS A 1 232 ? -3.297 8.964 12.700 1.00 93.44 232 LYS A C 1
ATOM 1827 O O . LYS A 1 232 ? -2.180 9.467 12.734 1.00 93.44 232 LYS A O 1
ATOM 1832 N N . ALA A 1 233 ? -4.266 9.328 13.542 1.00 93.00 233 ALA A N 1
ATOM 1833 C CA . ALA A 1 233 ? -4.097 10.373 14.553 1.00 93.00 233 ALA A CA 1
ATOM 1834 C C . ALA A 1 233 ? -2.987 10.042 15.567 1.00 93.00 233 ALA A C 1
ATOM 1836 O O . ALA A 1 233 ? -2.341 10.948 16.087 1.00 93.00 233 ALA A O 1
ATOM 1837 N N . ARG A 1 234 ? -2.747 8.750 15.813 1.00 92.50 234 ARG A N 1
ATOM 1838 C CA . ARG A 1 234 ? -1.663 8.241 16.666 1.00 92.50 234 ARG A CA 1
ATOM 1839 C C . ARG A 1 234 ? -0.327 8.063 15.937 1.00 92.50 234 ARG A C 1
ATOM 1841 O O . ARG A 1 234 ? 0.651 7.694 16.574 1.00 92.50 234 ARG A O 1
ATOM 1848 N N . GLY A 1 235 ? -0.273 8.299 14.624 1.00 90.25 235 GLY A N 1
ATOM 1849 C CA . GLY A 1 235 ? 0.928 8.091 13.809 1.00 90.25 235 GLY A CA 1
ATOM 1850 C C . GLY A 1 235 ? 1.286 6.618 13.575 1.00 90.25 235 GLY A C 1
ATOM 1851 O O . GLY A 1 235 ? 2.402 6.330 13.158 1.00 90.25 235 GLY A O 1
ATOM 1852 N N . LEU A 1 236 ? 0.359 5.691 13.842 1.00 93.00 236 LEU A N 1
ATOM 1853 C CA . LEU A 1 236 ? 0.553 4.246 13.651 1.00 93.00 236 LEU A CA 1
ATOM 1854 C C . LEU A 1 236 ? 0.296 3.818 12.202 1.00 93.00 236 LEU A C 1
ATOM 1856 O O . LEU A 1 236 ? 0.858 2.834 11.733 1.00 93.00 236 LEU A O 1
ATOM 1860 N N . LEU A 1 237 ? -0.543 4.572 11.489 1.00 92.44 237 LEU A N 1
ATOM 1861 C CA . LEU A 1 237 ? -0.775 4.417 10.059 1.00 92.44 237 LEU A CA 1
ATOM 1862 C C . LEU A 1 237 ? -0.244 5.654 9.334 1.00 92.44 237 LEU A C 1
ATOM 1864 O O . LEU A 1 237 ? -0.854 6.720 9.409 1.00 92.44 237 LEU A O 1
ATOM 1868 N N . ALA A 1 238 ? 0.879 5.501 8.636 1.00 81.12 238 ALA A N 1
ATOM 1869 C CA . ALA A 1 238 ? 1.490 6.562 7.847 1.00 81.12 238 ALA A CA 1
ATOM 1870 C C . ALA A 1 238 ? 1.354 6.247 6.353 1.00 81.12 238 ALA A C 1
ATOM 1872 O O . ALA A 1 238 ? 2.003 5.336 5.841 1.00 81.12 238 ALA A O 1
ATOM 1873 N N . LEU A 1 239 ? 0.518 7.016 5.653 1.00 83.81 239 LEU A N 1
ATOM 1874 C CA . LEU A 1 239 ? 0.429 7.008 4.195 1.00 83.81 239 LEU A CA 1
ATOM 1875 C C . LEU A 1 239 ? 0.788 8.396 3.644 1.00 83.81 239 LEU A C 1
ATOM 1877 O O . LEU A 1 239 ? 0.458 9.403 4.278 1.00 83.81 239 LEU A O 1
ATOM 1881 N N . PRO A 1 240 ? 1.428 8.490 2.465 1.00 77.25 240 PRO A N 1
ATOM 1882 C CA . PRO A 1 240 ? 1.814 9.775 1.874 1.00 77.25 240 PRO A CA 1
ATOM 1883 C C . PRO A 1 240 ? 0.643 10.751 1.685 1.00 77.25 240 PRO A C 1
ATOM 1885 O O . PRO A 1 240 ? 0.806 11.955 1.898 1.00 77.25 240 PRO A O 1
ATOM 1888 N N . GLY A 1 241 ? -0.546 10.239 1.347 1.00 69.12 241 GLY A N 1
ATOM 1889 C CA . GLY A 1 241 ? -1.766 11.030 1.148 1.00 69.12 241 GLY A CA 1
ATOM 1890 C C . GLY A 1 241 ? -2.349 11.685 2.409 1.00 69.12 241 GLY A C 1
ATOM 1891 O O . GLY A 1 241 ? -3.182 12.579 2.291 1.00 69.12 241 GLY A O 1
ATOM 1892 N N . ASP A 1 242 ? -1.899 11.307 3.610 1.00 64.50 242 ASP A N 1
ATOM 1893 C CA . ASP A 1 242 ? -2.400 11.862 4.881 1.00 64.50 242 ASP A CA 1
ATOM 1894 C C . ASP A 1 242 ? -1.708 13.170 5.303 1.00 64.50 242 ASP A C 1
ATOM 1896 O O . ASP A 1 242 ? -1.932 13.701 6.395 1.00 64.50 242 ASP A O 1
ATOM 1900 N N . ARG A 1 243 ? -0.862 13.722 4.430 1.00 55.25 243 ARG A N 1
ATOM 1901 C CA . ARG A 1 243 ? -0.178 14.993 4.660 1.00 55.25 243 ARG A CA 1
ATOM 1902 C C . ARG A 1 243 ? -1.157 16.165 4.610 1.00 55.25 243 ARG A C 1
ATOM 1904 O O . ARG A 1 243 ? -1.911 16.328 3.653 1.00 55.25 243 ARG A O 1
ATOM 1911 N N . LYS A 1 244 ? -1.051 17.076 5.587 1.00 50.38 244 LYS A N 1
ATOM 1912 C CA . LYS A 1 244 ? -1.466 18.468 5.355 1.00 50.38 244 LYS A CA 1
ATOM 1913 C C . LYS A 1 244 ? -0.636 19.006 4.180 1.00 50.38 244 LYS A C 1
ATOM 1915 O O . LYS A 1 244 ? 0.578 18.780 4.175 1.00 50.38 244 LYS A O 1
ATOM 1920 N N . PRO A 1 245 ? -1.241 19.698 3.199 1.00 44.53 245 PRO A N 1
ATOM 1921 C CA . PRO A 1 245 ? -0.472 20.349 2.147 1.00 44.53 245 PRO A CA 1
ATOM 1922 C C . PRO A 1 245 ? 0.583 21.245 2.797 1.00 44.53 245 PRO A C 1
ATOM 1924 O O . PRO A 1 245 ? 0.287 21.931 3.776 1.00 44.53 245 PRO A O 1
ATOM 1927 N N . ARG A 1 246 ? 1.816 21.195 2.279 1.00 43.25 246 ARG A N 1
ATOM 1928 C CA . ARG A 1 246 ? 2.924 22.050 2.720 1.00 43.25 246 ARG A CA 1
ATOM 1929 C C . ARG A 1 246 ? 2.462 23.500 2.560 1.00 43.25 246 ARG A C 1
ATOM 1931 O O . ARG A 1 246 ? 2.420 24.006 1.443 1.00 43.25 246 ARG A O 1
ATOM 1938 N N . THR A 1 247 ? 2.045 24.144 3.646 1.00 41.34 247 THR A N 1
ATOM 1939 C CA . THR A 1 247 ? 1.820 25.588 3.655 1.00 41.34 247 THR A CA 1
ATOM 1940 C C . THR A 1 247 ? 3.173 26.230 3.401 1.00 41.34 247 THR A C 1
ATOM 1942 O O . THR A 1 247 ? 4.156 25.894 4.055 1.00 41.34 247 THR A O 1
ATOM 1945 N N . SER A 1 248 ? 3.239 27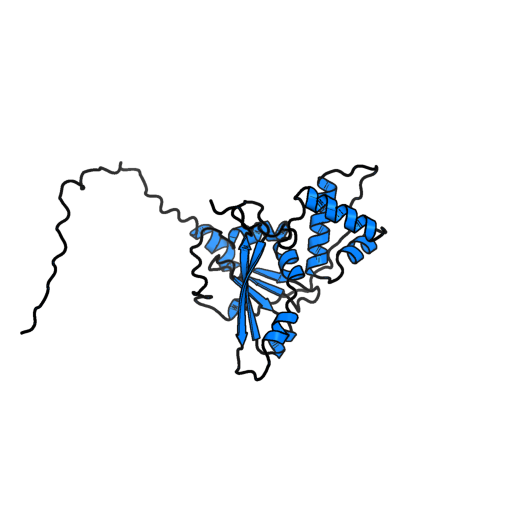.088 2.393 1.00 47.16 248 SER A N 1
ATOM 1946 C CA . SER A 1 248 ? 4.439 27.727 1.844 1.00 47.16 248 SER A CA 1
ATOM 1947 C C . SER A 1 248 ? 5.187 28.670 2.804 1.00 47.16 248 SER A C 1
ATOM 1949 O O . SER A 1 248 ? 6.033 29.430 2.350 1.00 47.16 248 SER A O 1
ATOM 1951 N N . ASP A 1 249 ? 4.924 28.606 4.109 1.00 47.47 249 ASP A N 1
ATOM 1952 C CA . ASP A 1 249 ? 5.433 29.558 5.103 1.00 47.47 249 ASP A CA 1
ATOM 1953 C C . ASP A 1 249 ? 6.803 29.183 5.697 1.00 47.47 249 ASP A C 1
ATOM 1955 O O . ASP A 1 249 ? 7.392 29.982 6.411 1.00 47.47 249 ASP A O 1
ATOM 1959 N N . ASP A 1 250 ? 7.367 28.020 5.361 1.00 41.34 250 ASP A N 1
ATOM 1960 C CA . ASP A 1 250 ? 8.650 27.549 5.923 1.00 41.34 250 ASP A CA 1
ATOM 1961 C C . ASP A 1 250 ? 9.881 27.928 5.072 1.00 41.34 250 ASP A C 1
ATOM 1963 O O . ASP A 1 250 ? 10.866 27.196 4.991 1.00 41.34 250 ASP A O 1
ATOM 1967 N N . THR A 1 251 ? 9.828 29.083 4.405 1.00 43.12 251 THR A N 1
ATOM 1968 C CA . THR A 1 251 ? 11.011 29.682 3.760 1.00 43.12 251 THR A CA 1
ATOM 1969 C C . THR A 1 251 ? 11.230 31.072 4.346 1.00 43.12 251 THR A C 1
ATOM 1971 O O . THR A 1 251 ? 10.781 32.065 3.779 1.00 43.12 251 THR A O 1
ATOM 1974 N N . THR A 1 252 ? 11.871 31.139 5.514 1.00 42.38 252 THR A N 1
ATOM 1975 C CA . THR A 1 252 ? 12.502 32.368 6.022 1.00 42.38 252 THR A CA 1
ATOM 1976 C C . THR A 1 252 ? 13.903 32.046 6.510 1.00 42.38 252 THR A C 1
ATOM 1978 O O . THR A 1 252 ? 14.049 31.006 7.190 1.00 42.38 252 THR A O 1
#

Solvent-accessible surface area (backbone atoms only — not comparable to full-atom values): 15199 Å² total; per-residue (Å²): 144,78,86,82,82,81,79,74,79,80,81,78,71,88,83,72,80,77,76,77,74,60,92,86,67,75,83,72,75,77,70,68,54,67,61,56,51,57,66,37,66,80,62,55,53,52,64,44,64,41,34,56,80,23,60,26,26,39,12,28,51,59,86,71,35,67,20,39,29,15,49,38,34,67,68,37,56,76,66,42,36,45,39,38,37,31,39,35,58,71,52,93,50,95,81,39,31,44,30,81,75,44,77,45,81,43,64,79,55,95,66,98,63,68,65,71,61,60,64,71,69,57,58,61,68,24,54,40,25,44,56,46,27,69,84,44,34,68,59,46,56,72,29,36,49,92,77,59,86,72,57,82,88,64,64,80,85,69,72,68,71,75,38,47,74,47,55,61,94,56,70,53,78,80,78,79,49,62,70,84,78,72,78,78,92,73,79,60,70,70,52,29,40,50,51,30,47,39,41,24,58,34,26,12,55,41,98,50,26,54,51,54,42,9,62,60,58,77,47,57,45,71,57,42,51,50,48,53,52,49,13,38,75,70,64,55,36,63,56,66,84,75,57,76,78,82,68,85,76,86,78,127

Radius of gyration: 24.4 Å; Cα contacts (8 Å, |Δi|>4): 335; chains: 1; bounding box: 77×51×60 Å

pLDDT: mean 79.21, std 19.86, range [32.88, 98.44]

Foldseek 3Di:
DDDDPPPDDDDDDPPPPPPDDPPPDPPPPPVPVVVQLVVPVVVFWDWFALALQQQWIWTDDRNQLQQKIWTGHPVCVVQQKIKIFRWAFPDPDPLGQIAGPDIDIDHPDDDPDDVVVVVVVDLRQLVSLRCNQPVNVVVNVSSHDPPPPDPVPCPDPDPVPRRRHDTPPDRDPQDLLEFPADDDDDDDLVRLLVLLNQLSSQSNHHPCSLVVSCVSHVHDSVVSVVSPVVSVVVVSHDTPVVDDPPDPPPDD

Mean predicted aligned error: 11.45 Å

Secondary structure (DSSP, 8-state):
-------PPPPPPTTSS-----TT--------HHHHHHHHHTT--EEEESSTTSSSEEEE--SS-B-EEEEE-HHHHHTTEEEEEEEEESSS-TTPPEEEEEEEEEESS---S-HHHHHTT--HHHHHHHHHSHHHHHHHHHHB-TTS---GGG---S-HHHHHT---SSPPPPP-------SSSSPPHHHHHHHHHHHHHHHHH-S-HHHHHHHHTT--HHHHHHHHHHHHHTTSS--GGGPPP--TT---

Sequence (252 aa):
MGDDNDEKPPAIPAELEDLAVPEGFELGVYRATDSIDAKWAARGPYVIPLSLDGRESVSFETRQFSGWASYVSDEFERARAVLLLHIGPCDSGPNAPLAIREVRLMTLEPVDFPGSSLLRLIPWERIEAAVNQPSRRAVLADFVDPRSPQHPSGGPREGFGEWMFQRPTEQLPEPDLRLEIPEGYRKPDTFYADVAERFLQAAAISPRPGQDLAEANDVKPTTVHRWIREAKARGLLALPGDRKPRTSDDTT

Nearest PDB structures (foldseek):
  2ly9-assembly1_A  TM=4.368E-01  e=1.363E+00  Homo sapiens
  2rn7-assembly1_A  TM=5.391E-01  e=5.917E+00  Shigella flexneri
  2lio-assembly1_A  TM=2.499E-01  e=1.212E+00  Bacteroides fragilis